Protein AF-A0A2V8GXX7-F1 (afdb_monomer)

Structure (mmCIF, N/CA/C/O backbone):
data_AF-A0A2V8GXX7-F1
#
_entry.id   AF-A0A2V8GXX7-F1
#
loop_
_atom_site.group_PDB
_atom_site.id
_atom_site.type_symbol
_atom_site.label_atom_id
_atom_site.label_alt_id
_atom_site.label_comp_id
_atom_site.label_asym_id
_atom_site.label_entity_id
_atom_site.label_seq_id
_atom_site.pdbx_PDB_ins_code
_atom_site.Cartn_x
_atom_site.Cartn_y
_atom_site.Cartn_z
_atom_site.occupancy
_atom_site.B_iso_or_equiv
_atom_site.auth_seq_id
_atom_site.auth_comp_id
_atom_site.auth_asym_id
_atom_site.auth_atom_id
_atom_site.pdbx_PDB_model_num
ATOM 1 N N . MET A 1 1 ? -13.628 -9.766 79.959 1.00 40.88 1 MET A N 1
ATOM 2 C CA . MET A 1 1 ? -12.706 -10.077 78.843 1.00 40.88 1 MET A CA 1
ATOM 3 C C . MET A 1 1 ? -13.414 -9.780 77.522 1.00 40.88 1 MET A C 1
ATOM 5 O O . MET A 1 1 ? -14.263 -10.558 77.117 1.00 40.88 1 MET A O 1
ATOM 9 N N . ARG A 1 2 ? -13.154 -8.625 76.895 1.00 39.00 2 ARG A N 1
ATOM 10 C CA . ARG A 1 2 ? -13.713 -8.242 75.584 1.00 39.00 2 ARG A CA 1
ATOM 11 C C . ARG A 1 2 ? -12.540 -8.047 74.623 1.00 39.00 2 ARG A C 1
ATOM 13 O O . ARG A 1 2 ? -11.755 -7.126 74.813 1.00 39.00 2 ARG A O 1
ATOM 20 N N . ARG A 1 3 ? -12.382 -8.951 73.653 1.00 52.81 3 ARG A N 1
ATOM 21 C CA . ARG A 1 3 ? -11.394 -8.831 72.573 1.00 52.81 3 ARG A CA 1
ATOM 22 C C . ARG A 1 3 ? -12.031 -8.026 71.443 1.00 52.81 3 ARG A C 1
ATOM 24 O O . ARG A 1 3 ? -12.974 -8.495 70.816 1.00 52.81 3 ARG A O 1
ATOM 31 N N . VAL A 1 4 ? -11.542 -6.809 71.234 1.00 49.62 4 VAL A N 1
ATOM 32 C CA . VAL A 1 4 ? -11.893 -5.961 70.091 1.00 49.62 4 VAL A CA 1
ATOM 33 C C . VAL A 1 4 ? -11.021 -6.410 68.922 1.00 49.62 4 VAL A C 1
ATOM 35 O O . VAL A 1 4 ? -9.812 -6.198 68.923 1.00 49.62 4 VAL A O 1
ATOM 38 N N . LEU A 1 5 ? -11.634 -7.108 67.969 1.00 53.62 5 LEU A N 1
ATOM 39 C CA . LEU A 1 5 ? -11.017 -7.532 66.718 1.00 53.62 5 LEU A CA 1
ATOM 40 C C . LEU A 1 5 ? -11.155 -6.367 65.725 1.00 53.62 5 LEU A C 1
ATOM 42 O O . LEU A 1 5 ? -12.222 -6.155 65.155 1.00 53.62 5 LEU A O 1
ATOM 46 N N . ALA A 1 6 ? -10.104 -5.561 65.580 1.00 53.34 6 ALA A N 1
ATOM 47 C CA . ALA A 1 6 ? -10.045 -4.503 64.578 1.00 53.34 6 ALA A CA 1
ATOM 48 C C . ALA A 1 6 ? -9.797 -5.140 63.201 1.00 53.34 6 ALA A C 1
ATOM 50 O O . ALA A 1 6 ? -8.698 -5.610 62.909 1.00 53.34 6 ALA A O 1
ATOM 51 N N . LEU A 1 7 ? -10.846 -5.202 62.379 1.00 53.72 7 LEU A N 1
ATOM 52 C CA . LEU A 1 7 ? -10.779 -5.666 60.998 1.00 53.72 7 LEU A CA 1
ATOM 53 C C . LEU A 1 7 ? -10.101 -4.577 60.150 1.00 53.72 7 LEU A C 1
ATOM 55 O O . LEU A 1 7 ? -10.685 -3.528 59.878 1.00 53.72 7 LEU A O 1
ATOM 59 N N . LEU A 1 8 ? -8.848 -4.816 59.765 1.00 55.03 8 LEU A N 1
ATOM 60 C CA . LEU A 1 8 ? -8.082 -3.970 58.855 1.00 55.03 8 LEU A CA 1
ATOM 61 C C . LEU A 1 8 ? -8.591 -4.212 57.421 1.00 55.03 8 LEU A C 1
ATOM 63 O O . LEU A 1 8 ? -8.176 -5.156 56.750 1.00 55.03 8 LEU A O 1
ATOM 67 N N . LEU A 1 9 ? -9.545 -3.396 56.974 1.00 53.94 9 LEU A N 1
ATOM 68 C CA . LEU A 1 9 ? -10.095 -3.436 55.619 1.00 53.94 9 LEU A CA 1
ATOM 69 C C . LEU A 1 9 ? -9.085 -2.791 54.651 1.00 53.94 9 LEU A C 1
ATOM 71 O O . LEU A 1 9 ? -9.106 -1.585 54.415 1.00 53.94 9 LEU A O 1
ATOM 75 N N . LEU A 1 10 ? -8.150 -3.595 54.142 1.00 58.25 10 LEU A N 1
ATOM 76 C CA . LEU A 1 10 ? -7.150 -3.185 53.156 1.00 58.25 10 LEU A CA 1
ATOM 77 C C . LEU A 1 10 ? -7.831 -3.016 51.787 1.00 58.25 10 LEU A C 1
ATOM 79 O O . LEU A 1 10 ? -8.015 -3.974 51.037 1.00 58.25 10 LEU A O 1
ATOM 83 N N . THR A 1 11 ? -8.254 -1.794 51.475 1.00 55.28 11 THR A N 1
ATOM 84 C CA . THR A 1 11 ? -8.818 -1.421 50.174 1.00 55.28 11 THR A CA 1
ATOM 85 C C . THR A 1 11 ? -7.736 -1.495 49.092 1.00 55.28 11 THR A C 1
ATOM 87 O O . THR A 1 11 ? -6.913 -0.588 48.972 1.00 55.28 11 THR A O 1
ATOM 90 N N . LEU A 1 12 ? -7.727 -2.574 48.301 1.00 57.28 12 LEU A N 1
ATOM 91 C CA . LEU A 1 12 ? -6.971 -2.663 47.048 1.00 57.28 12 LEU A CA 1
ATOM 92 C C . LEU A 1 12 ? -7.568 -1.669 46.036 1.00 57.28 12 LEU A C 1
ATOM 94 O O . LEU A 1 12 ? -8.594 -1.953 45.420 1.00 57.28 12 LEU A O 1
ATOM 98 N N . LEU A 1 13 ? -6.934 -0.507 45.852 1.00 59.28 13 LEU A N 1
ATOM 99 C CA . LEU A 1 13 ? -7.178 0.321 44.670 1.00 59.28 13 LEU A CA 1
ATOM 100 C C . LEU A 1 13 ? -6.432 -0.308 43.480 1.00 59.28 13 LEU A C 1
ATOM 102 O O . LEU A 1 13 ? -5.202 -0.399 43.534 1.00 59.28 13 LEU A O 1
ATOM 106 N N . PRO A 1 14 ? -7.114 -0.726 42.399 1.00 59.69 14 PRO A N 1
ATOM 107 C CA . PRO A 1 14 ? -6.436 -1.113 41.173 1.00 59.69 14 PRO A CA 1
ATOM 108 C C . PRO A 1 14 ? -5.802 0.140 40.559 1.00 59.69 14 PRO A C 1
ATOM 110 O O . PRO A 1 14 ? -6.484 0.986 39.983 1.00 59.69 14 PRO A O 1
ATOM 113 N N . ALA A 1 15 ? -4.486 0.282 40.709 1.00 64.56 15 ALA A N 1
ATOM 114 C CA . ALA A 1 15 ? -3.721 1.271 39.969 1.00 64.56 15 ALA A CA 1
ATOM 115 C C . ALA A 1 15 ? -3.797 0.903 38.481 1.00 64.56 15 ALA A C 1
ATOM 117 O O . ALA A 1 15 ? -3.210 -0.088 38.045 1.00 64.56 15 ALA A O 1
ATOM 118 N N . ALA A 1 16 ? -4.566 1.672 37.709 1.00 63.34 16 ALA A N 1
ATOM 119 C CA . ALA A 1 16 ? -4.608 1.553 36.261 1.00 63.34 16 ALA A CA 1
ATOM 120 C C . ALA A 1 16 ? -3.210 1.867 35.714 1.00 63.34 16 ALA A C 1
ATOM 122 O O . ALA A 1 16 ? -2.799 3.025 35.659 1.00 63.34 16 ALA A O 1
ATOM 123 N N . VAL A 1 17 ? -2.454 0.828 35.358 1.00 75.12 17 VAL A N 1
ATOM 124 C CA . VAL A 1 17 ? -1.173 0.993 34.674 1.00 75.12 17 VAL A CA 1
ATOM 125 C C . VAL A 1 17 ? -1.499 1.520 33.276 1.00 75.12 17 VAL A C 1
ATOM 127 O O . VAL A 1 17 ? -2.197 0.824 32.531 1.00 75.12 17 VAL A O 1
ATOM 130 N N . PRO A 1 18 ? -1.066 2.736 32.899 1.00 70.56 18 PRO A N 1
ATOM 131 C CA . PRO A 1 18 ? -1.269 3.211 31.542 1.00 70.56 18 PRO A CA 1
ATOM 132 C C . PRO A 1 18 ? -0.549 2.246 30.599 1.00 70.56 18 PRO A C 1
ATOM 134 O O . PRO A 1 18 ? 0.657 2.024 30.712 1.00 70.56 18 PRO A O 1
ATOM 137 N N . ALA A 1 19 ? -1.301 1.621 29.695 1.00 71.19 19 ALA A N 1
ATOM 138 C CA . ALA A 1 19 ? -0.732 0.788 28.652 1.00 71.19 19 ALA A CA 1
ATOM 139 C C . ALA A 1 19 ? 0.012 1.701 27.671 1.00 71.19 19 ALA A C 1
ATOM 141 O O . ALA A 1 19 ? -0.577 2.273 26.756 1.00 71.19 19 ALA A O 1
ATOM 142 N N . SER A 1 20 ? 1.311 1.865 27.888 1.00 73.12 20 SER A N 1
ATOM 143 C CA . SER A 1 20 ? 2.195 2.544 26.952 1.00 73.12 20 SER A CA 1
ATOM 144 C C . SER A 1 20 ? 2.372 1.655 25.724 1.00 73.12 20 SER A C 1
ATOM 146 O O . SER A 1 20 ? 3.168 0.717 25.734 1.00 73.12 20 SER A O 1
ATOM 148 N N . ALA A 1 21 ? 1.623 1.927 24.658 1.00 70.56 21 ALA A N 1
ATOM 149 C CA . ALA A 1 21 ? 1.922 1.370 23.347 1.00 70.56 21 ALA A CA 1
ATOM 150 C C . ALA A 1 21 ? 3.200 2.046 22.828 1.00 70.56 21 ALA A C 1
ATOM 152 O O . ALA A 1 21 ? 3.174 3.176 22.347 1.00 70.56 21 ALA A O 1
ATOM 153 N N . GLN A 1 22 ? 4.345 1.383 22.983 1.00 76.06 22 GLN A N 1
ATOM 154 C CA . GLN A 1 22 ? 5.589 1.835 22.367 1.00 76.06 22 GLN A CA 1
ATOM 155 C C . GLN A 1 22 ? 5.596 1.387 20.903 1.00 76.06 22 GLN A C 1
ATOM 157 O O . GLN A 1 22 ? 5.660 0.194 20.610 1.00 76.06 22 GLN A O 1
ATOM 162 N N . ILE A 1 23 ? 5.520 2.344 19.977 1.00 78.56 23 ILE A N 1
ATOM 163 C CA . ILE A 1 23 ? 5.710 2.087 18.547 1.00 78.56 23 ILE A CA 1
ATOM 164 C C . ILE A 1 23 ? 7.216 1.972 18.313 1.00 78.56 23 ILE A C 1
ATOM 166 O O . ILE A 1 23 ? 7.929 2.975 18.282 1.00 78.56 23 ILE A O 1
ATOM 170 N N . GLN A 1 24 ? 7.720 0.745 18.184 1.00 81.94 24 GLN A N 1
ATOM 171 C CA . GLN A 1 24 ? 9.105 0.531 17.785 1.00 81.94 24 GLN A CA 1
ATOM 172 C C . GLN A 1 24 ? 9.214 0.677 16.267 1.00 81.94 24 GLN A C 1
ATOM 174 O O . GLN A 1 24 ? 8.756 -0.176 15.509 1.00 81.94 24 GLN A O 1
ATOM 179 N N . TYR A 1 25 ? 9.837 1.765 15.828 1.00 82.75 25 TYR A N 1
ATOM 180 C CA . TYR A 1 25 ? 10.144 1.980 14.423 1.00 82.75 25 TYR A CA 1
ATOM 181 C C . TYR A 1 25 ? 11.418 1.215 14.057 1.00 82.75 25 TYR A C 1
ATOM 183 O O . TYR A 1 25 ? 12.504 1.528 14.549 1.00 82.75 25 TYR A O 1
ATOM 191 N N . ARG A 1 26 ? 11.286 0.184 13.220 1.00 93.19 26 ARG A N 1
ATOM 192 C CA . ARG A 1 26 ? 12.421 -0.549 12.654 1.00 93.19 26 ARG A CA 1
ATOM 193 C C . ARG A 1 26 ? 12.469 -0.284 11.147 1.00 93.19 26 ARG A C 1
ATOM 195 O O . ARG A 1 26 ? 11.469 -0.559 10.487 1.00 93.19 26 ARG A O 1
ATOM 202 N N . PRO A 1 27 ? 13.602 0.200 10.604 1.00 95.06 27 PRO A N 1
ATOM 203 C CA . PRO A 1 27 ? 13.768 0.343 9.164 1.00 95.06 27 PRO A CA 1
ATOM 204 C C . PRO A 1 27 ? 13.551 -0.987 8.435 1.00 95.06 27 PRO A C 1
ATOM 206 O O . PRO A 1 27 ? 13.949 -2.047 8.927 1.00 95.06 27 PRO A O 1
ATOM 209 N N . THR A 1 28 ? 12.938 -0.924 7.258 1.00 96.12 28 THR A N 1
A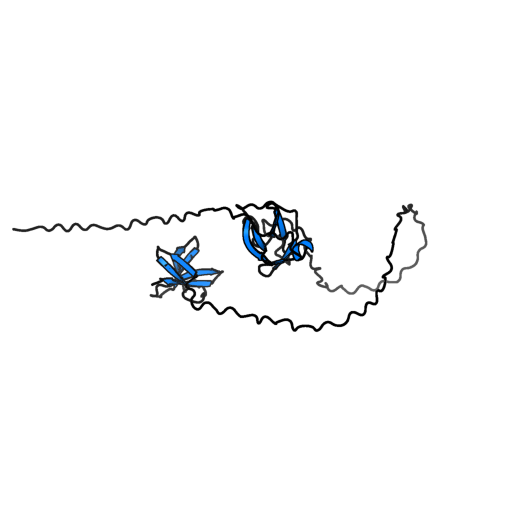TOM 210 C CA . THR A 1 28 ? 12.743 -2.071 6.372 1.00 96.12 28 THR A CA 1
ATOM 211 C C . THR A 1 28 ? 14.090 -2.574 5.855 1.00 96.12 28 THR A C 1
ATOM 213 O O . THR A 1 28 ? 14.922 -1.787 5.398 1.00 96.12 28 THR A O 1
ATOM 216 N N . ASP A 1 29 ? 14.291 -3.892 5.896 1.00 96.00 29 ASP A N 1
ATOM 217 C CA . ASP A 1 29 ? 15.506 -4.527 5.385 1.00 96.00 29 ASP A CA 1
ATOM 218 C C . ASP A 1 29 ? 15.634 -4.332 3.856 1.00 96.00 29 ASP A C 1
ATOM 220 O O . ASP A 1 29 ? 14.639 -4.302 3.120 1.00 96.00 29 ASP A O 1
ATOM 224 N N . VAL A 1 30 ? 16.875 -4.206 3.372 1.00 95.50 30 VAL A N 1
ATOM 225 C CA . VAL A 1 30 ? 17.171 -3.996 1.945 1.00 95.50 30 VAL A CA 1
ATOM 226 C C . VAL A 1 30 ? 16.724 -5.189 1.084 1.00 95.50 30 VAL A C 1
ATOM 228 O O . VAL A 1 30 ? 16.842 -6.340 1.515 1.00 95.50 30 VAL A O 1
ATOM 231 N N . PRO A 1 31 ? 16.223 -4.952 -0.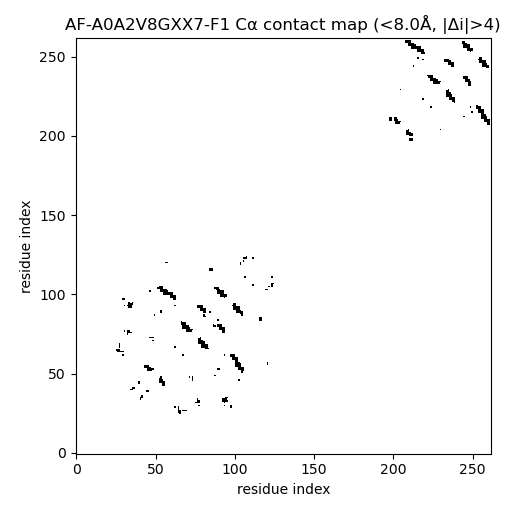144 1.00 96.12 31 PRO A N 1
ATOM 232 C CA . PRO A 1 31 ? 15.820 -6.030 -1.041 1.00 96.12 31 PRO A CA 1
ATOM 233 C C . PRO A 1 31 ? 17.022 -6.881 -1.469 1.00 96.12 31 PRO A C 1
ATOM 235 O O . PRO A 1 31 ? 18.027 -6.360 -1.945 1.00 96.12 31 PRO A O 1
ATOM 238 N N . ILE A 1 32 ? 16.894 -8.205 -1.332 1.00 96.81 32 ILE A N 1
ATOM 239 C CA . ILE A 1 32 ? 17.903 -9.184 -1.782 1.00 96.81 32 ILE A CA 1
ATOM 240 C C . ILE A 1 32 ? 17.604 -9.664 -3.214 1.00 96.81 32 ILE A C 1
ATOM 242 O O . ILE A 1 32 ? 18.510 -10.001 -3.969 1.00 96.81 32 ILE A O 1
ATOM 246 N N . VAL A 1 33 ? 16.324 -9.682 -3.598 1.00 97.50 33 VAL A N 1
ATOM 247 C CA . VAL A 1 33 ? 15.850 -10.095 -4.927 1.00 97.50 33 VAL A CA 1
ATOM 248 C C . VAL A 1 33 ? 15.576 -8.849 -5.763 1.00 97.50 33 VAL A C 1
ATOM 250 O O . VAL A 1 33 ? 14.933 -7.918 -5.276 1.00 97.50 33 VAL A O 1
ATOM 253 N N . THR A 1 34 ? 16.051 -8.836 -7.008 1.00 98.19 34 THR A N 1
ATOM 254 C CA . THR A 1 34 ? 15.981 -7.680 -7.916 1.00 98.19 34 THR A CA 1
ATOM 255 C C . THR A 1 34 ? 15.370 -8.068 -9.262 1.00 98.19 34 THR A C 1
ATOM 257 O O . THR A 1 34 ? 15.380 -9.241 -9.623 1.00 98.19 34 THR A O 1
ATOM 260 N N . ALA A 1 35 ? 14.831 -7.089 -9.992 1.00 98.06 35 ALA A N 1
ATOM 261 C CA . ALA A 1 35 ? 14.161 -7.297 -11.277 1.00 98.06 35 ALA A CA 1
ATOM 262 C C . ALA A 1 35 ? 15.064 -7.143 -12.508 1.00 98.06 35 ALA A C 1
ATOM 264 O O . ALA A 1 35 ? 14.597 -7.329 -13.621 1.00 98.06 35 ALA A O 1
ATOM 265 N N . GLU A 1 36 ? 16.336 -6.774 -12.355 1.00 97.00 36 GLU A N 1
ATOM 266 C CA . GLU A 1 36 ? 17.176 -6.345 -13.488 1.00 97.00 36 GLU A CA 1
ATOM 267 C C . GLU A 1 36 ? 17.306 -7.386 -14.621 1.00 97.00 36 GLU A C 1
ATOM 269 O O . GLU A 1 36 ? 17.489 -7.013 -15.775 1.00 97.00 36 GLU A O 1
ATOM 274 N N . ASN A 1 37 ? 17.214 -8.679 -14.281 1.00 97.12 37 ASN A N 1
ATOM 275 C CA . ASN A 1 37 ? 17.354 -9.806 -15.206 1.00 97.12 37 ASN A CA 1
ATOM 276 C C . ASN A 1 37 ? 15.996 -10.425 -15.558 1.00 97.12 37 ASN A C 1
ATOM 278 O O . ASN A 1 37 ? 15.930 -11.428 -16.268 1.00 97.12 37 ASN A O 1
ATOM 282 N N . GLU A 1 38 ? 14.909 -9.854 -15.046 1.00 98.19 38 GLU A N 1
ATOM 283 C CA . GLU A 1 38 ? 13.569 -10.337 -15.317 1.00 98.19 38 GLU A CA 1
ATOM 284 C C . GLU A 1 38 ? 13.098 -9.854 -16.687 1.00 98.19 38 GLU A C 1
ATOM 286 O O . GLU A 1 38 ? 13.177 -8.670 -17.014 1.00 98.19 38 GLU A O 1
ATOM 291 N N . SER A 1 39 ? 12.558 -10.776 -17.485 1.00 97.81 39 SER A N 1
ATOM 292 C CA . SER A 1 39 ? 12.111 -10.485 -18.856 1.00 97.81 39 SER A CA 1
ATOM 293 C C . SER A 1 39 ? 11.108 -9.330 -18.927 1.00 97.81 39 SER A C 1
ATOM 295 O O . SER A 1 39 ? 11.272 -8.430 -19.746 1.00 97.81 39 SER A O 1
ATOM 297 N N . TRP A 1 40 ? 10.124 -9.304 -18.025 1.00 97.56 40 TRP A N 1
ATOM 298 C CA . TRP A 1 40 ? 9.121 -8.241 -17.962 1.00 97.56 40 TRP A CA 1
ATOM 299 C C . TRP A 1 40 ? 9.747 -6.869 -17.680 1.00 97.56 40 TRP A C 1
ATOM 301 O O . TRP A 1 40 ? 9.329 -5.872 -18.259 1.00 97.56 40 TRP A O 1
ATOM 311 N N . TYR A 1 41 ? 10.788 -6.803 -16.847 1.00 97.81 41 TYR A N 1
ATOM 312 C CA . TYR A 1 41 ? 11.477 -5.549 -16.551 1.00 97.81 41 TYR A CA 1
ATOM 313 C C . TYR A 1 41 ? 12.305 -5.080 -17.751 1.00 97.81 41 TYR A C 1
ATOM 315 O O . TYR A 1 41 ? 12.206 -3.922 -18.153 1.00 97.81 41 TYR A O 1
ATOM 323 N N . VAL A 1 42 ? 13.075 -5.990 -18.360 1.00 97.06 42 VAL A N 1
ATOM 324 C CA . VAL A 1 42 ? 13.907 -5.703 -19.543 1.00 97.06 42 VAL A CA 1
ATOM 325 C C . VAL A 1 42 ? 13.055 -5.230 -20.726 1.00 97.06 42 VAL A C 1
ATOM 327 O O . VAL A 1 42 ? 13.459 -4.326 -21.455 1.00 97.06 42 VAL A O 1
ATOM 330 N N . ASN A 1 43 ? 11.857 -5.794 -20.885 1.00 97.00 43 ASN A N 1
ATOM 331 C CA . ASN A 1 43 ? 10.907 -5.416 -21.931 1.00 97.00 43 ASN A CA 1
ATOM 332 C C . ASN A 1 43 ? 10.075 -4.163 -21.590 1.00 97.00 43 ASN A C 1
ATOM 334 O O . ASN A 1 43 ? 9.296 -3.713 -22.429 1.00 97.00 43 ASN A O 1
ATOM 338 N N . GLY A 1 44 ? 10.203 -3.607 -20.378 1.00 95.81 44 GLY A N 1
ATOM 339 C CA . GLY A 1 44 ? 9.384 -2.480 -19.916 1.00 95.81 44 GLY A CA 1
ATOM 340 C C . GLY A 1 44 ? 7.894 -2.817 -19.796 1.00 95.81 44 GLY A C 1
ATOM 341 O O . GLY A 1 44 ? 7.041 -1.946 -19.983 1.00 95.81 44 GLY A O 1
ATOM 342 N N . GLU A 1 45 ? 7.571 -4.081 -19.531 1.00 97.75 45 GLU A N 1
ATOM 343 C CA . GLU A 1 45 ? 6.200 -4.552 -19.385 1.00 97.75 45 GLU A CA 1
ATOM 344 C C . GLU A 1 45 ? 5.560 -3.989 -18.108 1.00 97.75 45 GLU A C 1
ATOM 346 O O . GLU A 1 45 ? 6.226 -3.827 -17.079 1.00 97.75 45 GLU A O 1
ATOM 351 N N . PRO A 1 46 ? 4.252 -3.691 -18.143 1.00 97.56 46 PRO A N 1
ATOM 352 C CA . PRO A 1 46 ? 3.550 -3.266 -16.951 1.00 97.56 46 PRO A CA 1
ATOM 353 C C . PRO A 1 46 ? 3.384 -4.418 -15.957 1.00 97.56 46 PRO A C 1
ATOM 355 O O . PRO A 1 46 ? 3.230 -5.580 -16.336 1.00 97.56 46 PRO A O 1
ATOM 358 N N . ILE A 1 47 ? 3.326 -4.077 -14.672 1.00 97.94 47 ILE A N 1
ATOM 359 C CA . ILE A 1 47 ? 3.090 -5.040 -13.593 1.00 97.94 47 ILE A CA 1
ATOM 360 C C . ILE A 1 47 ? 1.663 -4.921 -13.066 1.00 97.94 47 ILE A C 1
ATOM 362 O O . ILE A 1 47 ? 1.132 -3.819 -12.913 1.00 97.94 47 ILE A O 1
ATOM 366 N N . GLN A 1 48 ? 1.040 -6.060 -12.759 1.00 97.81 48 GLN A N 1
ATOM 367 C CA . GLN A 1 48 ? -0.266 -6.095 -12.106 1.00 97.81 48 GLN A CA 1
ATOM 368 C C . GLN A 1 48 ? -0.084 -6.227 -10.593 1.00 97.81 48 GLN A C 1
ATOM 370 O O . GLN A 1 48 ? 0.499 -7.201 -10.113 1.00 97.81 48 GLN A O 1
ATOM 375 N N . PHE A 1 49 ? -0.599 -5.265 -9.831 1.00 97.25 49 PHE A N 1
ATOM 376 C CA . PHE A 1 49 ? -0.492 -5.249 -8.376 1.00 97.25 49 PHE A CA 1
ATOM 377 C C . PHE A 1 49 ? -1.747 -4.640 -7.749 1.00 97.25 49 PHE A C 1
ATOM 379 O O . PHE A 1 49 ? -2.274 -3.653 -8.242 1.00 97.25 49 PHE A O 1
ATOM 386 N N . ALA A 1 50 ? -2.255 -5.251 -6.675 1.00 95.00 50 ALA A N 1
ATOM 387 C CA . ALA A 1 50 ? -3.462 -4.801 -5.970 1.00 95.00 50 ALA A CA 1
ATOM 388 C C . ALA A 1 50 ? -4.710 -4.587 -6.866 1.00 95.00 50 ALA A C 1
ATOM 390 O O . ALA A 1 50 ? -5.598 -3.816 -6.523 1.00 95.00 50 ALA A O 1
ATOM 391 N N . GLY A 1 51 ? -4.799 -5.299 -7.998 1.00 94.00 51 GLY A N 1
ATOM 392 C CA . GLY A 1 51 ? -5.898 -5.173 -8.965 1.00 94.00 51 GLY A CA 1
ATOM 393 C C . GLY A 1 51 ? -5.684 -4.106 -10.043 1.00 94.00 51 GLY A C 1
ATOM 394 O O . GLY A 1 51 ? -6.440 -4.081 -11.010 1.00 94.00 51 GLY A O 1
ATOM 395 N N . ASP A 1 52 ? -4.630 -3.302 -9.929 1.00 95.25 52 ASP A N 1
ATOM 396 C CA . ASP A 1 52 ? -4.280 -2.244 -10.871 1.00 95.25 52 ASP A CA 1
ATOM 397 C C . ASP A 1 52 ? -3.061 -2.602 -11.727 1.00 95.25 52 ASP A C 1
ATOM 399 O O . ASP A 1 52 ? -2.292 -3.515 -11.412 1.00 95.25 52 ASP A O 1
ATOM 403 N N . LEU A 1 53 ? -2.884 -1.858 -12.821 1.00 95.75 53 LEU A N 1
ATOM 404 C CA . LEU A 1 53 ? -1.769 -2.000 -13.750 1.00 95.75 53 LEU A CA 1
ATOM 405 C C . LEU A 1 53 ? -0.816 -0.802 -13.621 1.00 95.75 53 LEU A C 1
ATOM 407 O O . LEU A 1 53 ? -1.239 0.353 -13.738 1.00 95.75 53 LEU A O 1
ATOM 411 N N . TYR A 1 54 ? 0.463 -1.084 -13.388 1.00 97.19 54 TYR A N 1
ATOM 412 C CA . TYR A 1 54 ? 1.505 -0.082 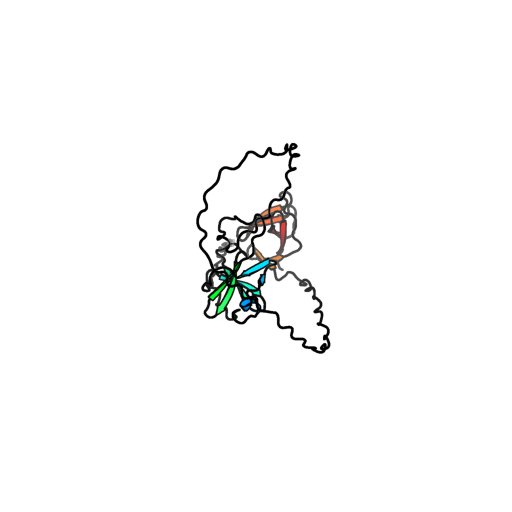-13.186 1.00 97.19 54 TYR A CA 1
ATOM 413 C C . TYR A 1 54 ? 2.542 -0.140 -14.298 1.00 97.19 54 TYR A C 1
ATOM 415 O O . TYR A 1 54 ? 2.973 -1.221 -14.691 1.00 97.19 54 TYR A O 1
ATOM 423 N N . TYR A 1 55 ? 2.984 1.025 -14.756 1.00 97.06 55 TYR A N 1
ATOM 424 C CA . TYR A 1 55 ? 3.923 1.179 -15.862 1.00 97.06 55 TYR A CA 1
ATOM 425 C C . TYR A 1 55 ? 5.239 1.777 -15.367 1.00 97.06 55 TYR A C 1
ATOM 427 O O . TYR A 1 55 ? 5.205 2.617 -14.463 1.00 97.06 55 TYR A O 1
ATOM 435 N N . PRO A 1 56 ? 6.389 1.395 -15.949 1.00 97.12 56 PRO A N 1
ATOM 436 C CA . PRO A 1 56 ? 7.676 1.963 -15.566 1.00 97.12 56 PRO A CA 1
ATOM 437 C C . PRO A 1 56 ? 7.663 3.481 -15.774 1.00 97.12 56 PRO A C 1
ATOM 439 O O . PRO A 1 56 ? 7.304 3.971 -16.845 1.00 97.12 56 PRO A O 1
ATOM 442 N N . ALA A 1 57 ? 8.038 4.229 -14.740 1.00 95.62 57 ALA A N 1
ATOM 443 C CA . ALA A 1 57 ? 7.937 5.682 -14.718 1.00 95.62 57 ALA A CA 1
ATOM 444 C C . ALA A 1 57 ? 9.109 6.326 -13.971 1.00 95.62 57 ALA A C 1
ATOM 446 O O . ALA A 1 57 ? 9.703 5.726 -13.077 1.00 95.62 57 ALA A O 1
ATOM 447 N N . GLY A 1 58 ? 9.399 7.585 -14.303 1.00 94.56 58 GLY A N 1
ATOM 448 C CA . GLY A 1 58 ? 10.387 8.402 -13.599 1.00 94.56 58 GLY A CA 1
ATOM 449 C C . GLY A 1 58 ? 11.826 7.869 -13.642 1.00 94.56 58 GLY A C 1
ATOM 450 O O . GLY A 1 58 ? 12.162 6.928 -14.358 1.00 94.56 58 GLY A O 1
ATOM 451 N N . ALA A 1 59 ? 12.695 8.520 -12.868 1.00 96.38 59 ALA A N 1
ATOM 452 C CA . ALA A 1 59 ? 14.079 8.098 -12.677 1.00 96.38 59 ALA A CA 1
ATOM 453 C C . ALA A 1 59 ? 14.187 7.067 -11.546 1.00 96.38 59 ALA A C 1
ATOM 455 O O . ALA A 1 59 ? 13.413 7.105 -10.587 1.00 96.38 59 ALA A O 1
ATOM 456 N N . THR A 1 60 ? 15.191 6.192 -11.624 1.00 97.69 60 THR A N 1
ATOM 457 C CA . THR A 1 60 ? 15.536 5.278 -10.530 1.00 97.69 60 THR A CA 1
ATOM 458 C C . THR A 1 60 ? 15.894 6.052 -9.264 1.00 97.69 60 THR A C 1
ATOM 460 O O . THR A 1 60 ? 16.593 7.066 -9.331 1.00 97.69 60 THR A O 1
ATOM 463 N N . VAL A 1 61 ? 15.475 5.548 -8.107 1.00 97.81 61 VAL A N 1
ATOM 464 C CA . VAL A 1 61 ? 15.753 6.143 -6.789 1.00 97.81 61 VAL A CA 1
ATOM 465 C C . VAL A 1 61 ? 16.500 5.158 -5.898 1.00 97.81 61 VAL A C 1
ATOM 467 O O . VAL A 1 61 ? 16.472 3.961 -6.152 1.00 97.81 61 VAL A O 1
ATOM 470 N N . PHE A 1 62 ? 17.159 5.626 -4.841 1.00 98.38 62 PHE A N 1
ATOM 471 C CA . PHE A 1 62 ? 17.740 4.723 -3.845 1.00 98.38 62 PHE A CA 1
ATOM 472 C C . PHE A 1 62 ? 16.668 4.193 -2.891 1.00 98.38 62 PHE A C 1
ATOM 474 O O . PHE A 1 62 ? 15.744 4.915 -2.510 1.00 98.38 62 PHE A O 1
ATOM 481 N N . PHE A 1 63 ? 16.815 2.937 -2.480 1.00 98.31 63 PHE A N 1
ATOM 482 C CA . PHE A 1 63 ? 15.995 2.333 -1.443 1.00 98.31 63 PHE A CA 1
ATOM 483 C C . PHE A 1 63 ? 16.178 3.077 -0.116 1.00 98.31 63 PHE A C 1
ATOM 485 O O . PHE A 1 63 ? 17.298 3.252 0.366 1.00 98.31 63 PHE A O 1
ATOM 492 N N . ASN A 1 64 ? 15.064 3.474 0.497 1.00 97.94 64 ASN A N 1
ATOM 493 C CA . ASN A 1 64 ? 15.047 4.095 1.812 1.00 97.94 64 ASN A CA 1
ATOM 494 C C . ASN A 1 64 ? 14.231 3.231 2.774 1.00 97.94 64 ASN A C 1
ATOM 496 O O . ASN A 1 64 ? 13.006 3.297 2.774 1.00 97.94 64 ASN A O 1
ATOM 500 N N . GLY A 1 65 ? 14.907 2.460 3.629 1.00 97.06 65 GLY A N 1
ATOM 501 C CA . GLY A 1 65 ? 14.248 1.582 4.602 1.00 97.06 65 GLY A CA 1
ATOM 502 C C . GLY A 1 65 ? 13.390 2.315 5.639 1.00 97.06 65 GLY A C 1
ATOM 503 O O . GLY A 1 65 ? 12.583 1.678 6.307 1.00 97.06 65 GLY A O 1
ATOM 504 N N . ASN A 1 66 ? 13.521 3.639 5.772 1.00 96.88 66 ASN A N 1
ATOM 505 C CA . ASN A 1 66 ? 12.650 4.427 6.640 1.00 96.88 66 ASN A CA 1
ATOM 506 C C . ASN A 1 66 ? 11.297 4.718 5.956 1.00 96.88 66 ASN A C 1
ATOM 508 O O . ASN A 1 66 ? 10.236 4.521 6.542 1.00 96.88 66 ASN A O 1
ATOM 512 N N . SER A 1 67 ? 11.286 5.157 4.697 1.00 96.62 67 SER A N 1
ATOM 513 C CA . SER A 1 67 ? 10.020 5.514 4.036 1.00 96.62 67 SER A CA 1
ATOM 514 C C . SER A 1 67 ? 9.375 4.353 3.280 1.00 96.62 67 SER A C 1
ATOM 516 O O . SER A 1 67 ? 8.147 4.293 3.180 1.00 96.62 67 SER A O 1
ATOM 518 N N . MET A 1 68 ? 10.179 3.421 2.766 1.00 97.94 68 MET A N 1
ATOM 519 C CA . MET A 1 68 ? 9.724 2.323 1.923 1.00 97.94 68 MET A CA 1
ATOM 520 C C . MET A 1 68 ? 9.432 1.067 2.737 1.00 97.94 68 MET A C 1
ATOM 522 O O . MET A 1 68 ? 10.282 0.554 3.466 1.00 97.94 68 MET A O 1
ATOM 526 N N . VAL A 1 69 ? 8.233 0.525 2.544 1.00 96.88 69 VAL A N 1
ATOM 527 C CA . VAL A 1 69 ? 7.781 -0.728 3.157 1.00 96.88 69 VAL A CA 1
ATOM 528 C C . VAL A 1 69 ? 7.469 -1.751 2.079 1.00 96.88 69 VAL A C 1
ATOM 530 O O . VAL A 1 69 ? 6.974 -1.404 1.005 1.00 96.88 69 VAL A O 1
ATOM 533 N N . ARG A 1 70 ? 7.762 -3.024 2.352 1.00 97.31 70 ARG A N 1
ATOM 534 C CA . ARG A 1 70 ? 7.410 -4.119 1.446 1.00 97.31 70 ARG A CA 1
ATOM 535 C C . ARG A 1 70 ? 5.897 -4.315 1.462 1.00 97.31 70 ARG A C 1
ATOM 537 O O . ARG A 1 70 ? 5.330 -4.638 2.502 1.00 97.31 70 ARG A O 1
ATOM 544 N N . SER A 1 71 ? 5.263 -4.163 0.309 1.00 97.06 71 SER A N 1
ATOM 545 C CA . SER A 1 71 ? 3.806 -4.223 0.153 1.00 97.06 71 SER A CA 1
ATOM 546 C C . SER A 1 71 ? 3.334 -5.431 -0.654 1.00 97.06 71 SER A C 1
ATOM 548 O O . SER A 1 71 ? 2.173 -5.820 -0.544 1.00 97.06 71 SER A O 1
ATOM 550 N N . GLY A 1 72 ? 4.217 -6.081 -1.419 1.00 97.50 72 GLY A N 1
ATOM 551 C CA . GLY A 1 72 ? 3.845 -7.266 -2.189 1.00 97.50 72 GLY A CA 1
ATOM 552 C C . GLY A 1 72 ? 4.993 -7.941 -2.923 1.00 97.50 72 GLY A C 1
ATOM 553 O O . GLY A 1 72 ? 6.153 -7.869 -2.507 1.00 97.50 72 GLY A O 1
ATOM 554 N N . HIS A 1 73 ? 4.650 -8.640 -4.004 1.00 98.31 73 HIS A N 1
ATOM 555 C CA . HIS A 1 73 ? 5.597 -9.227 -4.947 1.00 98.31 73 HIS A CA 1
ATOM 556 C C . HIS A 1 73 ? 4.967 -9.378 -6.339 1.00 98.31 73 HIS A C 1
ATOM 558 O O . HIS A 1 73 ? 3.748 -9.504 -6.450 1.00 98.31 73 HIS A O 1
ATOM 564 N N . PHE A 1 74 ? 5.799 -9.400 -7.378 1.00 98.19 74 PHE A N 1
ATOM 565 C CA . PHE A 1 74 ? 5.419 -9.704 -8.758 1.00 98.19 74 PHE A CA 1
ATOM 566 C C . PHE A 1 74 ? 6.481 -10.620 -9.367 1.00 98.19 74 PHE A C 1
ATOM 568 O O . PHE A 1 74 ? 7.665 -10.296 -9.325 1.00 98.19 74 PHE A O 1
ATOM 575 N N . ASN A 1 75 ? 6.075 -11.797 -9.854 1.00 97.25 75 ASN A N 1
ATOM 576 C CA . ASN A 1 75 ? 6.989 -12.835 -10.358 1.00 97.25 75 ASN A CA 1
ATOM 577 C C . ASN A 1 75 ? 8.166 -13.144 -9.407 1.00 97.25 75 ASN A C 1
ATOM 579 O O . ASN A 1 75 ? 9.297 -13.334 -9.829 1.00 97.25 75 ASN A O 1
ATOM 583 N N . GLY A 1 76 ? 7.906 -13.163 -8.094 1.00 96.75 76 GLY A N 1
ATOM 584 C CA . GLY A 1 76 ? 8.923 -13.427 -7.067 1.00 96.75 76 GLY A CA 1
ATOM 585 C C . GLY A 1 76 ? 9.767 -12.215 -6.652 1.00 96.75 76 GLY A C 1
ATOM 586 O O . GLY A 1 76 ? 10.375 -12.250 -5.581 1.00 96.75 76 GLY A O 1
ATOM 587 N N . VAL A 1 77 ? 9.739 -11.113 -7.406 1.00 98.31 77 VAL A N 1
ATOM 588 C CA . VAL A 1 77 ? 10.414 -9.865 -7.029 1.00 98.31 77 VAL A CA 1
ATOM 589 C C . VAL A 1 77 ? 9.569 -9.107 -5.999 1.00 98.31 77 VAL A C 1
ATOM 591 O O . VAL A 1 77 ? 8.386 -8.869 -6.252 1.00 98.31 77 VAL A O 1
ATOM 594 N N . PRO A 1 78 ? 10.116 -8.716 -4.831 1.00 98.38 78 PRO A N 1
ATOM 595 C CA . PRO A 1 78 ? 9.369 -7.962 -3.832 1.00 98.38 78 PRO A CA 1
ATOM 596 C C . PRO A 1 78 ? 9.051 -6.548 -4.323 1.00 98.38 78 PRO A C 1
ATOM 598 O O . PRO A 1 78 ? 9.894 -5.875 -4.905 1.00 98.38 78 PRO A O 1
ATOM 601 N N . LEU A 1 79 ? 7.835 -6.092 -4.042 1.00 98.31 79 LEU A N 1
ATOM 602 C CA . LEU A 1 79 ? 7.363 -4.749 -4.360 1.00 98.31 79 LEU A CA 1
ATOM 603 C C . LEU A 1 79 ? 7.331 -3.900 -3.094 1.00 98.31 79 LEU A C 1
ATOM 605 O O . LEU A 1 79 ? 6.951 -4.387 -2.022 1.00 98.31 79 LEU A O 1
ATOM 609 N N . TYR A 1 80 ? 7.715 -2.635 -3.234 1.00 98.25 80 TYR A N 1
ATOM 610 C CA . TYR A 1 80 ? 7.768 -1.678 -2.137 1.00 98.25 80 TYR A CA 1
ATOM 611 C C . TYR A 1 80 ? 6.890 -0.467 -2.427 1.00 98.25 80 TYR A C 1
ATOM 613 O O . TYR A 1 80 ? 6.668 -0.098 -3.575 1.00 98.25 80 TYR A O 1
ATOM 621 N N . THR A 1 81 ? 6.404 0.178 -1.379 1.00 97.19 81 THR A N 1
ATOM 622 C CA . THR A 1 81 ? 5.640 1.429 -1.460 1.00 97.19 81 THR A CA 1
ATOM 623 C C . THR A 1 81 ? 6.222 2.433 -0.484 1.00 97.19 81 THR A C 1
ATOM 625 O O . THR A 1 81 ? 6.605 2.057 0.624 1.00 97.19 81 THR A O 1
ATOM 628 N N . ASP A 1 82 ? 6.274 3.700 -0.883 1.00 96.81 82 ASP A N 1
ATOM 629 C CA . ASP A 1 82 ? 6.662 4.787 0.014 1.00 96.81 82 ASP A CA 1
ATOM 630 C C . ASP A 1 82 ? 5.449 5.221 0.845 1.00 96.81 82 ASP A C 1
ATOM 632 O O . ASP A 1 82 ? 4.406 5.581 0.302 1.00 96.81 82 ASP A O 1
ATOM 636 N N . THR A 1 83 ? 5.591 5.163 2.165 1.00 94.50 83 THR A N 1
ATOM 637 C CA . THR A 1 83 ? 4.542 5.496 3.143 1.00 94.50 83 THR A CA 1
ATOM 638 C C . THR A 1 83 ? 4.267 6.994 3.271 1.00 94.50 83 THR A C 1
ATOM 640 O O . THR A 1 83 ? 3.273 7.379 3.883 1.00 94.50 83 THR A O 1
ATOM 643 N N . THR A 1 84 ? 5.122 7.841 2.695 1.00 94.44 84 THR A N 1
ATOM 644 C CA . THR A 1 84 ? 4.936 9.300 2.652 1.00 94.44 84 THR A CA 1
ATOM 645 C C . THR A 1 84 ? 4.116 9.762 1.446 1.00 94.44 84 THR A C 1
ATOM 647 O O . THR A 1 84 ? 3.719 10.925 1.383 1.00 94.44 84 THR A O 1
ATOM 650 N N . LEU A 1 85 ? 3.857 8.863 0.490 1.00 92.50 85 LEU A N 1
ATOM 651 C CA . LEU A 1 85 ? 3.077 9.131 -0.715 1.00 92.50 85 LEU A CA 1
ATOM 652 C C . LEU A 1 85 ? 1.662 8.555 -0.603 1.00 92.50 85 LEU A C 1
ATOM 654 O O . LEU A 1 85 ? 1.356 7.746 0.272 1.00 92.50 85 LEU A O 1
ATOM 658 N N . GLU A 1 86 ? 0.791 8.959 -1.531 1.00 88.94 86 GLU A N 1
ATOM 659 C CA . GLU A 1 86 ? -0.548 8.385 -1.652 1.00 88.94 86 GLU A CA 1
ATOM 660 C C . GLU A 1 86 ? -0.452 6.856 -1.834 1.00 88.94 86 GLU A C 1
ATOM 662 O O . GLU A 1 86 ? 0.265 6.393 -2.735 1.00 88.94 86 GLU A O 1
ATOM 667 N N . PRO A 1 87 ? -1.159 6.054 -1.015 1.00 89.06 87 PRO A N 1
ATOM 668 C CA . PRO A 1 87 ? -1.115 4.602 -1.112 1.00 89.06 87 PRO A CA 1
ATOM 669 C C . PRO A 1 87 ? -1.435 4.116 -2.524 1.00 89.06 87 PRO A C 1
ATOM 671 O O . PRO A 1 87 ? -2.376 4.592 -3.157 1.00 89.06 87 PRO A O 1
ATOM 674 N N . PHE A 1 88 ? -0.661 3.145 -3.012 1.00 89.81 88 PHE A N 1
ATOM 675 C CA . PHE A 1 88 ? -0.856 2.531 -4.332 1.00 89.81 88 PHE A CA 1
ATOM 676 C C . PHE A 1 88 ? -0.711 3.495 -5.526 1.00 89.81 88 PHE A C 1
ATOM 678 O O . PHE A 1 88 ? -1.043 3.117 -6.647 1.00 89.81 88 PHE A O 1
ATOM 685 N N . SER A 1 89 ? -0.189 4.712 -5.332 1.00 92.56 89 SER A N 1
ATOM 686 C CA . SER A 1 89 ? 0.118 5.625 -6.445 1.00 92.56 89 SER A CA 1
ATOM 687 C C . SER A 1 89 ? 1.365 5.184 -7.220 1.00 92.56 89 SER A C 1
ATOM 689 O O . SER A 1 89 ? 1.339 5.094 -8.448 1.00 92.56 89 SER A O 1
ATOM 691 N N . ILE A 1 90 ? 2.434 4.855 -6.492 1.00 95.81 90 ILE A N 1
ATOM 692 C CA . ILE A 1 90 ? 3.717 4.400 -7.024 1.00 95.81 90 ILE A CA 1
ATOM 693 C C . ILE A 1 90 ? 4.126 3.124 -6.295 1.00 95.81 90 ILE A C 1
ATOM 695 O O . ILE A 1 90 ? 4.095 3.050 -5.064 1.00 95.81 90 ILE A O 1
ATOM 699 N N . VAL A 1 91 ? 4.551 2.136 -7.071 1.00 97.62 91 VAL A N 1
ATOM 700 C CA . VAL A 1 91 ? 5.194 0.918 -6.590 1.00 97.62 91 VAL A CA 1
ATOM 701 C C . VAL A 1 91 ? 6.657 0.958 -7.005 1.00 97.62 91 VAL A C 1
ATOM 703 O O . VAL A 1 91 ? 6.990 1.339 -8.120 1.00 97.62 91 VAL A O 1
ATOM 706 N N . TYR A 1 92 ? 7.545 0.572 -6.106 1.00 98.44 92 TYR A N 1
ATOM 707 C CA . TYR A 1 92 ? 8.978 0.548 -6.334 1.00 98.44 92 TYR A CA 1
ATOM 708 C C . TYR A 1 92 ? 9.445 -0.889 -6.537 1.00 98.44 92 TYR A C 1
ATOM 710 O O . TYR A 1 92 ? 9.249 -1.753 -5.675 1.00 98.44 92 TYR A O 1
ATOM 718 N N . VAL A 1 93 ? 10.083 -1.121 -7.681 1.00 98.50 93 VAL A N 1
ATOM 719 C CA . VAL A 1 93 ? 10.673 -2.401 -8.069 1.00 98.50 93 VAL A CA 1
ATOM 720 C C . VAL A 1 93 ? 12.177 -2.361 -7.788 1.00 98.50 93 VAL A C 1
ATOM 722 O O . VAL A 1 93 ? 12.853 -1.473 -8.305 1.00 98.50 93 VAL A O 1
ATOM 725 N N . PRO A 1 94 ? 12.730 -3.290 -6.997 1.00 98.50 94 PRO A N 1
ATOM 726 C CA . PRO A 1 94 ? 14.145 -3.297 -6.659 1.00 98.50 94 PRO A CA 1
ATOM 727 C C . PRO A 1 94 ? 15.030 -3.683 -7.841 1.00 98.50 94 PRO A C 1
ATOM 729 O O . PRO A 1 94 ? 14.755 -4.630 -8.578 1.00 98.50 94 PRO A O 1
ATOM 732 N N . LEU A 1 95 ? 16.144 -2.974 -7.959 1.00 98.25 95 LEU A N 1
ATOM 733 C CA . LEU A 1 95 ? 17.238 -3.199 -8.894 1.00 98.25 95 LEU A CA 1
ATOM 734 C C . LEU A 1 95 ? 18.531 -3.461 -8.113 1.00 98.25 95 LEU A C 1
ATOM 736 O O . LEU A 1 95 ? 18.583 -3.338 -6.885 1.00 98.25 95 LEU A O 1
ATOM 740 N N . GLN A 1 96 ? 19.606 -3.806 -8.819 1.00 96.38 96 GLN A N 1
ATOM 741 C CA . GLN A 1 96 ? 20.923 -3.910 -8.202 1.00 96.38 96 GLN A CA 1
ATOM 742 C C . GLN A 1 96 ? 21.370 -2.603 -7.527 1.00 96.38 96 GLN A C 1
ATOM 744 O O . GLN A 1 96 ? 20.916 -1.503 -7.845 1.00 96.38 96 GLN A O 1
ATOM 749 N N . ARG A 1 97 ? 22.323 -2.739 -6.594 1.00 96.06 97 ARG A N 1
ATOM 750 C CA . ARG A 1 97 ? 22.971 -1.626 -5.869 1.00 96.06 97 ARG A CA 1
ATOM 751 C C . ARG A 1 97 ? 22.012 -0.784 -5.018 1.00 96.06 97 ARG A C 1
ATOM 753 O O . ARG A 1 97 ? 22.305 0.372 -4.726 1.00 96.06 97 ARG A O 1
ATOM 760 N N . GLY A 1 98 ? 20.884 -1.366 -4.610 1.00 96.19 98 GLY A N 1
ATOM 761 C CA . GLY A 1 98 ? 19.884 -0.682 -3.790 1.00 96.19 98 GLY A CA 1
ATOM 762 C C . GLY A 1 98 ? 19.123 0.405 -4.547 1.00 96.19 98 GLY A C 1
ATOM 763 O O . GLY A 1 98 ? 18.581 1.309 -3.917 1.00 96.19 98 GLY A O 1
ATOM 764 N N . LEU A 1 99 ? 19.107 0.348 -5.881 1.00 98.19 99 LEU A N 1
ATOM 765 C CA . LEU A 1 99 ? 18.258 1.202 -6.700 1.00 98.19 99 LEU A CA 1
ATOM 766 C C . LEU A 1 99 ? 16.846 0.618 -6.790 1.00 98.19 99 LEU A C 1
ATOM 768 O O . LEU A 1 99 ? 16.640 -0.583 -6.650 1.00 98.19 99 LEU A O 1
ATOM 772 N N . MET A 1 100 ? 15.874 1.479 -7.048 1.00 98.50 100 MET A N 1
ATOM 773 C CA . MET A 1 100 ? 14.468 1.147 -7.193 1.00 98.50 100 MET A CA 1
ATOM 774 C C . MET A 1 100 ? 13.928 1.836 -8.447 1.00 98.50 100 MET A C 1
ATOM 776 O O . MET A 1 100 ? 14.064 3.054 -8.585 1.00 98.50 100 MET A O 1
ATOM 780 N N . GLN A 1 101 ? 13.291 1.087 -9.340 1.00 98.31 101 GLN A N 1
ATOM 781 C CA . GLN A 1 101 ? 12.538 1.644 -10.461 1.00 98.31 101 GLN A CA 1
ATOM 782 C C . GLN A 1 101 ? 11.117 1.995 -9.993 1.00 98.31 101 GLN A C 1
ATOM 784 O O . GLN A 1 101 ? 10.413 1.099 -9.515 1.00 98.31 101 GLN A O 1
ATOM 789 N N . PRO A 1 102 ? 10.662 3.253 -10.133 1.00 98.06 102 PRO A N 1
ATOM 790 C CA . PRO A 1 102 ? 9.265 3.589 -9.914 1.00 98.06 102 PRO A CA 1
ATOM 791 C C . PRO A 1 102 ? 8.387 2.998 -11.019 1.00 98.06 102 PRO A C 1
ATOM 793 O O . PRO A 1 102 ? 8.713 3.057 -12.205 1.00 98.06 102 PRO A O 1
ATOM 796 N N . TYR A 1 103 ? 7.249 2.460 -10.609 1.00 97.69 103 TYR A N 1
ATOM 797 C CA . TYR A 1 103 ? 6.154 2.022 -11.453 1.00 97.69 103 TYR A CA 1
ATOM 798 C C . TYR A 1 103 ? 4.904 2.789 -11.020 1.00 97.69 103 TYR A C 1
ATOM 800 O O . TYR A 1 103 ? 4.515 2.741 -9.854 1.00 97.69 103 TYR A O 1
ATOM 808 N N . GLU A 1 104 ? 4.293 3.531 -11.937 1.00 95.44 104 GLU A N 1
ATOM 809 C CA . GLU A 1 104 ? 3.151 4.407 -11.663 1.00 95.44 104 GLU A CA 1
ATOM 810 C C . GLU A 1 104 ? 1.881 3.829 -12.297 1.00 95.44 104 GLU A C 1
ATOM 812 O O . GLU A 1 104 ? 1.899 3.332 -13.428 1.00 95.44 104 GLU A O 1
ATOM 817 N N . ARG A 1 105 ? 0.763 3.878 -11.569 1.00 92.25 105 ARG A N 1
ATOM 818 C CA . ARG A 1 105 ? -0.546 3.495 -12.108 1.00 92.25 105 ARG A CA 1
ATOM 819 C C . ARG A 1 105 ? -1.076 4.605 -13.013 1.00 92.25 105 ARG A C 1
ATOM 821 O O . ARG A 1 105 ? -1.046 5.777 -12.641 1.00 92.25 105 ARG A O 1
ATOM 828 N N . LEU A 1 106 ? -1.657 4.246 -14.159 1.00 85.62 106 LEU A N 1
ATOM 829 C CA . LEU A 1 106 ? -2.394 5.216 -14.973 1.00 85.62 106 LEU A CA 1
ATOM 830 C C . LEU A 1 106 ? -3.604 5.736 -14.189 1.00 85.62 106 LEU A C 1
ATOM 832 O O . LEU A 1 106 ? -4.487 4.974 -13.796 1.00 85.62 106 LEU A O 1
ATOM 836 N N . ARG A 1 107 ? -3.666 7.049 -13.968 1.00 77.19 107 ARG A N 1
ATOM 837 C CA . ARG A 1 107 ? -4.826 7.679 -13.332 1.00 77.19 107 ARG A CA 1
ATOM 838 C C . ARG A 1 107 ? -5.987 7.685 -14.327 1.00 77.19 107 ARG A C 1
ATOM 840 O O . ARG A 1 107 ? -5.946 8.409 -15.318 1.00 77.19 107 ARG A O 1
ATOM 847 N N . GLN A 1 108 ? -7.017 6.883 -14.069 1.00 71.12 108 GLN A N 1
ATOM 848 C CA . GLN A 1 108 ? -8.285 6.949 -14.797 1.00 71.12 108 GLN A CA 1
ATOM 849 C C . GLN A 1 108 ? -9.309 7.766 -13.993 1.00 71.12 108 GLN A C 1
ATOM 851 O O . GLN A 1 108 ? -9.518 7.526 -12.805 1.00 71.12 108 GLN A O 1
ATOM 856 N N . GLY A 1 109 ? -9.963 8.731 -14.647 1.00 69.50 109 GLY A N 1
ATOM 857 C CA . GLY A 1 109 ? -11.085 9.493 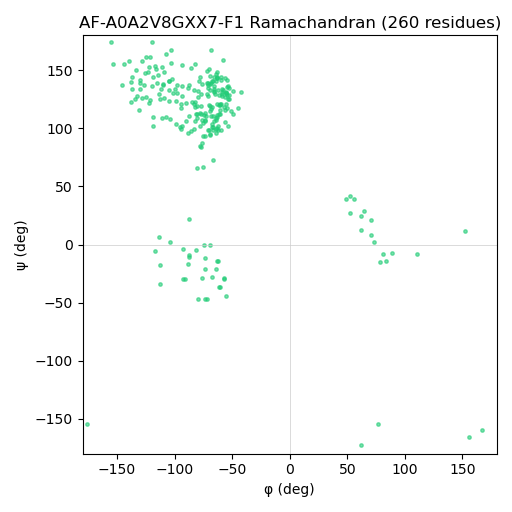-14.086 1.00 69.50 109 GLY A CA 1
ATOM 858 C C . GLY A 1 109 ? -10.717 10.589 -13.072 1.00 69.50 109 GLY A C 1
ATOM 859 O O . GLY A 1 109 ? -9.621 11.148 -13.085 1.00 69.50 109 GLY A O 1
ATOM 860 N N . SER A 1 110 ? -11.673 10.914 -12.195 1.00 56.72 110 SER A N 1
ATOM 861 C CA . SER A 1 110 ? -11.664 12.061 -11.267 1.00 56.72 110 SER A CA 1
ATOM 862 C C . SER A 1 110 ? -10.649 11.977 -10.115 1.00 56.72 110 SER A C 1
ATOM 864 O O . SER A 1 110 ? -10.587 12.895 -9.304 1.00 56.72 110 SER A O 1
ATOM 866 N N . LEU A 1 111 ? -9.854 10.903 -10.018 1.00 58.31 111 LEU A N 1
ATOM 867 C CA . LEU A 1 111 ? -8.771 10.770 -9.026 1.00 58.31 111 LEU A CA 1
ATOM 868 C C . LEU A 1 111 ? -7.529 11.626 -9.363 1.00 58.31 111 LEU A C 1
ATOM 870 O O . LEU A 1 111 ? -6.537 11.637 -8.633 1.00 58.31 111 LEU A O 1
ATOM 874 N N . ALA A 1 112 ? -7.555 12.358 -10.476 1.00 53.66 112 ALA A N 1
ATOM 875 C CA . ALA A 1 112 ? -6.542 13.343 -10.822 1.00 53.66 112 ALA A CA 1
ATOM 876 C C . ALA A 1 112 ? -6.759 14.644 -10.020 1.00 53.66 112 ALA A C 1
ATOM 878 O O . ALA A 1 112 ? -7.400 15.567 -10.510 1.00 53.66 112 ALA A O 1
ATOM 879 N N . GLY A 1 113 ? -6.242 14.728 -8.786 1.00 55.00 113 GLY A N 1
ATOM 880 C CA . GLY A 1 113 ? -6.203 16.016 -8.072 1.00 55.00 113 GLY A CA 1
ATOM 881 C C . GLY A 1 113 ? -6.232 16.004 -6.543 1.00 55.00 113 GLY A C 1
ATOM 882 O O . GLY A 1 113 ? -6.429 17.063 -5.954 1.00 55.00 113 GLY A O 1
ATOM 883 N N . THR A 1 114 ? -6.053 14.865 -5.872 1.00 57.28 114 THR A N 1
ATOM 884 C CA . THR A 1 114 ? -5.961 14.843 -4.404 1.00 57.28 114 THR A CA 1
ATOM 885 C C . THR A 1 114 ? -4.653 15.497 -3.934 1.00 57.28 114 THR A C 1
ATOM 887 O O . THR A 1 114 ? -3.568 15.253 -4.474 1.00 57.28 114 THR A O 1
ATOM 890 N N . THR A 1 115 ? -4.758 16.381 -2.940 1.00 53.81 115 THR A N 1
ATOM 891 C CA . THR A 1 115 ? -3.647 17.148 -2.360 1.00 53.81 115 THR A CA 1
ATOM 892 C C . THR A 1 115 ? -2.536 16.206 -1.877 1.00 53.81 115 THR A C 1
ATOM 894 O O . THR A 1 115 ? -2.787 15.345 -1.041 1.00 53.81 115 THR A O 1
ATOM 897 N N . GLY A 1 116 ? -1.315 16.352 -2.408 1.00 60.53 116 GLY A N 1
ATOM 898 C CA . GLY A 1 116 ? -0.169 15.462 -2.132 1.00 60.53 116 GLY A CA 1
ATOM 899 C C . GLY A 1 116 ? 0.255 14.579 -3.315 1.00 60.53 116 GLY A C 1
ATOM 900 O O . GLY A 1 116 ? 1.318 13.962 -3.282 1.00 60.53 116 GLY A O 1
ATOM 901 N N . SER A 1 117 ? -0.531 14.561 -4.392 1.00 56.94 117 SER A N 1
ATOM 902 C CA . SER A 1 117 ? -0.183 13.883 -5.640 1.00 56.94 117 SER A CA 1
ATOM 903 C C . SER A 1 117 ? 0.975 14.574 -6.367 1.00 56.94 117 SER A C 1
ATOM 905 O O . SER A 1 117 ? 0.862 15.727 -6.784 1.00 56.94 117 SER A O 1
ATOM 907 N N . ARG A 1 118 ? 2.082 13.854 -6.574 1.00 66.44 118 ARG A N 1
ATOM 908 C CA . ARG A 1 118 ? 3.138 14.259 -7.515 1.00 66.44 118 ARG A CA 1
ATOM 909 C C . ARG A 1 118 ? 2.533 14.375 -8.932 1.00 66.44 118 ARG A C 1
ATOM 911 O O . ARG A 1 118 ? 1.640 13.581 -9.243 1.00 66.44 118 ARG A O 1
ATOM 918 N N . PRO A 1 119 ? 2.965 15.334 -9.781 1.00 67.25 119 PRO A N 1
ATOM 919 C CA . PRO A 1 119 ? 2.498 15.401 -11.164 1.00 67.25 119 PRO A CA 1
ATOM 920 C C . PRO A 1 119 ? 2.761 14.057 -11.858 1.00 67.25 119 PRO A C 1
ATOM 922 O O . PRO A 1 119 ? 3.878 13.544 -11.732 1.00 67.25 119 PRO A O 1
ATOM 925 N N . PRO A 1 120 ? 1.754 13.471 -12.531 1.00 69.19 120 PRO A N 1
ATOM 926 C CA . PRO A 1 120 ? 1.904 12.166 -13.151 1.00 69.19 120 PRO A CA 1
ATOM 927 C C . PRO A 1 120 ? 2.967 12.223 -14.245 1.00 69.19 120 PRO A C 1
ATOM 929 O O . PRO A 1 120 ? 3.073 13.214 -14.973 1.00 69.19 120 PRO A O 1
ATOM 932 N N . SER A 1 121 ? 3.739 11.147 -14.377 1.00 77.75 121 SER A N 1
ATOM 933 C CA . SER A 1 121 ? 4.747 11.039 -15.443 1.00 77.75 121 SER A CA 1
ATOM 934 C C . SER A 1 121 ? 4.103 10.804 -16.814 1.00 77.75 121 SER A C 1
ATOM 936 O O . SER A 1 121 ? 4.713 11.065 -17.849 1.00 77.75 121 SER A O 1
ATOM 938 N N . PHE A 1 122 ? 2.862 10.315 -16.817 1.00 72.69 122 PHE A N 1
ATOM 939 C CA . PHE A 1 122 ? 2.069 10.071 -18.012 1.00 72.69 122 PHE A CA 1
ATOM 940 C C . PHE A 1 122 ? 1.030 11.178 -18.213 1.00 72.69 122 PHE A C 1
ATOM 942 O O . PHE A 1 122 ? 0.428 11.637 -17.236 1.00 72.69 122 PHE A O 1
ATOM 949 N N . PRO A 1 123 ? 0.767 11.595 -19.465 1.00 67.94 123 PRO A N 1
ATOM 950 C CA . PRO A 1 123 ? -0.339 12.496 -19.743 1.00 67.94 123 PRO A CA 1
ATOM 951 C C . PRO A 1 123 ? -1.647 11.849 -19.281 1.00 67.94 123 PRO A C 1
ATOM 953 O O . PRO A 1 123 ? -1.909 10.676 -19.556 1.00 67.94 123 PRO A O 1
ATOM 956 N N . VAL A 1 124 ? -2.479 12.617 -18.576 1.00 66.19 124 VAL A N 1
ATOM 957 C CA . VAL A 1 124 ? -3.838 12.185 -18.246 1.00 66.19 124 VAL A CA 1
ATOM 958 C C . VAL A 1 124 ? -4.564 11.971 -19.566 1.00 66.19 124 VAL A C 1
ATOM 960 O O . VAL A 1 124 ? -4.665 12.898 -20.369 1.00 66.19 124 VAL A O 1
ATOM 963 N N . ALA A 1 125 ? -5.057 10.754 -19.801 1.00 61.47 125 ALA A N 1
ATOM 964 C CA . ALA A 1 125 ? -5.938 10.490 -20.924 1.00 61.47 125 ALA A CA 1
ATOM 965 C C . ALA A 1 125 ? -7.221 11.302 -20.709 1.00 61.47 125 ALA A C 1
ATOM 967 O O . ALA A 1 125 ? -8.116 10.901 -19.963 1.00 61.47 125 ALA A O 1
ATOM 968 N N . THR A 1 126 ? -7.293 12.484 -21.317 1.00 61.62 126 THR A N 1
ATOM 969 C CA . THR A 1 126 ? -8.522 13.260 -21.393 1.00 61.62 126 THR A CA 1
ATOM 970 C C . THR A 1 126 ? -9.485 12.464 -22.252 1.00 61.62 126 THR A C 1
ATOM 972 O O . THR A 1 126 ? -9.318 12.353 -23.464 1.00 61.62 126 THR A O 1
ATOM 975 N N . VAL A 1 127 ? -10.487 11.860 -21.616 1.00 61.59 127 VAL A N 1
ATOM 976 C CA . VAL A 1 127 ? -11.622 11.298 -22.344 1.00 61.59 127 VAL A CA 1
ATOM 977 C C . VAL A 1 127 ? -12.209 12.456 -23.153 1.00 61.59 127 VAL A C 1
ATOM 979 O O . VAL A 1 127 ? -12.603 13.452 -22.539 1.00 61.59 127 VAL A O 1
ATOM 982 N N . PRO A 1 128 ? -12.235 12.400 -24.498 1.00 59.59 128 PRO A N 1
ATOM 983 C CA . PRO A 1 128 ? -12.907 13.430 -25.265 1.00 59.59 128 PRO A CA 1
ATOM 984 C C . PRO A 1 128 ? -14.370 13.394 -24.841 1.00 59.59 128 PRO A C 1
ATOM 986 O O . PRO A 1 128 ? -15.069 12.408 -25.083 1.00 59.59 128 PRO A O 1
ATOM 989 N N . SER A 1 129 ? -14.821 14.452 -24.173 1.00 53.72 129 SER A N 1
ATOM 990 C CA . SER A 1 129 ? -16.216 14.690 -23.824 1.00 53.72 129 SER A CA 1
ATOM 991 C C . SER A 1 129 ? -17.005 14.929 -25.110 1.00 53.72 129 SER A C 1
ATOM 993 O O . SER A 1 129 ? -17.412 16.035 -25.443 1.00 53.72 129 SER A O 1
ATOM 995 N N . THR A 1 130 ? -17.213 13.857 -25.865 1.00 55.00 130 THR A N 1
ATOM 996 C CA . THR A 1 130 ? -18.157 13.785 -26.973 1.00 55.00 130 THR A CA 1
ATOM 997 C C . THR A 1 130 ? -19.537 13.547 -26.380 1.00 55.00 130 THR A C 1
ATOM 999 O O . THR A 1 130 ? -20.163 12.513 -26.579 1.00 55.00 130 THR A O 1
ATOM 1002 N N . THR A 1 131 ? -20.033 14.532 -25.635 1.00 61.88 131 THR A N 1
ATOM 1003 C CA . THR A 1 131 ? -21.471 14.773 -25.660 1.00 61.88 131 THR A CA 1
ATOM 1004 C C . THR A 1 131 ? -21.699 15.486 -26.987 1.00 61.88 131 THR A C 1
ATOM 1006 O O . THR A 1 131 ? -21.253 16.630 -27.112 1.00 61.88 131 THR A O 1
ATOM 1009 N N . PRO A 1 132 ? -22.297 14.853 -28.014 1.00 57.12 132 PRO A N 1
ATOM 1010 C CA . PRO A 1 132 ? -22.723 15.591 -29.189 1.00 57.12 132 PRO A CA 1
ATOM 1011 C C . PRO A 1 132 ? -23.770 16.589 -28.700 1.00 57.12 132 PRO A C 1
ATOM 1013 O O . PRO A 1 132 ? -24.924 16.237 -28.463 1.00 57.12 132 PRO A O 1
ATOM 1016 N N . LEU A 1 133 ? -23.358 17.837 -28.472 1.00 61.31 133 LEU A N 1
ATOM 1017 C CA . LEU A 1 133 ? -24.309 18.932 -28.415 1.00 61.31 133 LEU A CA 1
ATOM 1018 C C . LEU A 1 133 ? -25.085 1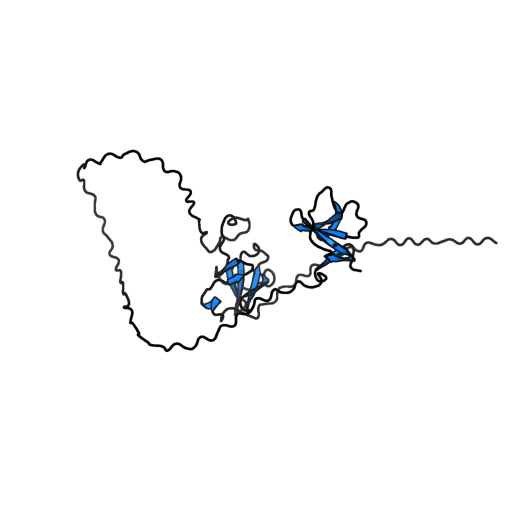8.856 -29.735 1.00 61.31 133 LEU A C 1
ATOM 1020 O O . LEU A 1 133 ? -24.439 18.736 -30.780 1.00 61.31 133 LEU A O 1
ATOM 1024 N N . PRO A 1 134 ? -26.430 18.854 -29.717 1.00 64.25 134 PRO A N 1
ATOM 1025 C CA . PRO A 1 134 ? -27.209 18.860 -30.942 1.00 64.25 134 PRO A CA 1
ATOM 1026 C C . PRO A 1 134 ? -26.777 20.081 -31.746 1.00 64.25 134 PRO A C 1
ATOM 1028 O O . PRO A 1 134 ? -27.060 21.223 -31.385 1.00 64.25 134 PRO A O 1
ATOM 1031 N N . GLN A 1 135 ? -26.006 19.830 -32.799 1.00 62.69 135 GLN A N 1
ATOM 1032 C CA . GLN A 1 135 ? -25.563 20.850 -33.723 1.00 62.69 135 GLN A CA 1
ATOM 1033 C C . GLN A 1 135 ? -26.838 21.372 -34.379 1.00 62.69 135 GLN A C 1
ATOM 1035 O O . GLN A 1 135 ? -27.517 20.641 -35.101 1.00 62.69 135 GLN A O 1
ATOM 1040 N N . ALA A 1 136 ? -27.227 22.601 -34.034 1.00 59.84 136 ALA A N 1
ATOM 1041 C CA . ALA A 1 136 ? -28.366 23.250 -34.659 1.00 59.84 136 ALA A CA 1
ATOM 1042 C C . ALA A 1 136 ? -28.173 23.199 -36.180 1.00 59.84 136 ALA A C 1
ATOM 1044 O O . ALA A 1 136 ? -27.068 23.443 -36.670 1.00 59.84 136 ALA A O 1
ATOM 1045 N N . SER A 1 137 ? -29.241 22.839 -36.898 1.00 59.00 137 SER A N 1
ATOM 1046 C CA . SER A 1 137 ? -29.266 22.760 -38.358 1.00 59.00 137 SER A CA 1
ATOM 1047 C C . SER A 1 137 ? -28.595 23.996 -38.948 1.00 59.00 137 SER A C 1
ATOM 1049 O O . SER A 1 137 ? -29.054 25.119 -38.735 1.00 59.00 137 SER A O 1
ATOM 1051 N N . THR A 1 138 ? -27.499 23.796 -39.672 1.00 60.00 138 THR A N 1
ATOM 1052 C CA . THR A 1 138 ? -26.823 24.864 -40.400 1.00 60.00 138 THR A CA 1
ATOM 1053 C C . THR A 1 138 ? -27.802 25.500 -41.386 1.00 60.00 138 THR A C 1
ATOM 1055 O O . THR A 1 138 ? -28.532 24.810 -42.099 1.00 60.00 138 THR A O 1
ATOM 1058 N N . ALA A 1 139 ? -27.849 26.833 -41.401 1.00 63.22 139 ALA A N 1
ATOM 1059 C CA . ALA A 1 139 ? -28.610 27.586 -42.389 1.00 63.22 139 ALA A CA 1
ATOM 1060 C C . ALA A 1 139 ? -28.041 27.327 -43.802 1.00 63.22 139 ALA A C 1
ATOM 1062 O O . ALA A 1 139 ? -26.820 27.182 -43.948 1.00 63.22 139 ALA A O 1
ATOM 1063 N N . PRO A 1 140 ? -28.887 27.268 -44.848 1.00 62.19 140 PRO A N 1
ATOM 1064 C CA . PRO A 1 140 ? -28.436 27.030 -46.213 1.00 62.19 140 PRO A CA 1
ATOM 1065 C C . PRO A 1 140 ? -27.483 28.148 -46.650 1.00 62.19 140 PRO A C 1
ATOM 1067 O O . PRO A 1 140 ? -27.853 29.317 -46.731 1.00 62.19 140 PRO A O 1
ATOM 1070 N N . THR A 1 141 ? -26.229 27.777 -46.902 1.00 63.50 141 THR A N 1
ATOM 1071 C CA . THR A 1 141 ? -25.200 28.685 -47.412 1.00 63.50 141 THR A CA 1
ATOM 1072 C C . THR A 1 141 ? -25.389 28.817 -48.922 1.00 63.50 141 THR A C 1
ATOM 1074 O O . THR A 1 141 ? -25.332 27.823 -49.644 1.00 63.50 141 THR A O 1
ATOM 1077 N N . ALA A 1 142 ? -25.652 30.036 -49.396 1.00 65.69 142 ALA A N 1
ATOM 1078 C CA . ALA A 1 142 ? -25.676 30.356 -50.821 1.00 65.69 142 ALA A CA 1
ATOM 1079 C C . ALA A 1 142 ? -24.282 30.137 -51.453 1.00 65.69 142 ALA A C 1
ATOM 1081 O O . ALA A 1 142 ? -23.272 30.332 -50.772 1.00 65.69 142 ALA A O 1
ATOM 1082 N N . PRO A 1 143 ? -24.194 29.742 -52.737 1.00 70.06 143 PRO A N 1
ATOM 1083 C CA . PRO A 1 143 ? -22.910 29.508 -53.391 1.00 70.06 143 PRO A CA 1
ATOM 1084 C C . PRO A 1 143 ? -22.080 30.804 -53.495 1.00 70.06 143 PRO A C 1
ATOM 1086 O O . PRO A 1 143 ? -22.642 31.868 -53.769 1.00 70.06 143 PRO A O 1
ATOM 1089 N N . PRO A 1 144 ? -20.749 30.737 -53.299 1.00 63.59 144 PRO A N 1
ATOM 1090 C CA . PRO A 1 144 ? -19.880 31.903 -53.393 1.00 63.59 144 PRO A CA 1
ATOM 1091 C C . PRO A 1 144 ? -19.734 32.383 -54.844 1.00 63.59 144 PRO A C 1
ATOM 1093 O O . PRO A 1 144 ? -19.489 31.596 -55.759 1.00 63.59 144 PRO A O 1
ATOM 1096 N N . ILE A 1 145 ? -19.848 33.697 -55.039 1.00 61.59 145 ILE A N 1
ATOM 1097 C CA . ILE A 1 145 ? -19.528 34.378 -56.299 1.00 6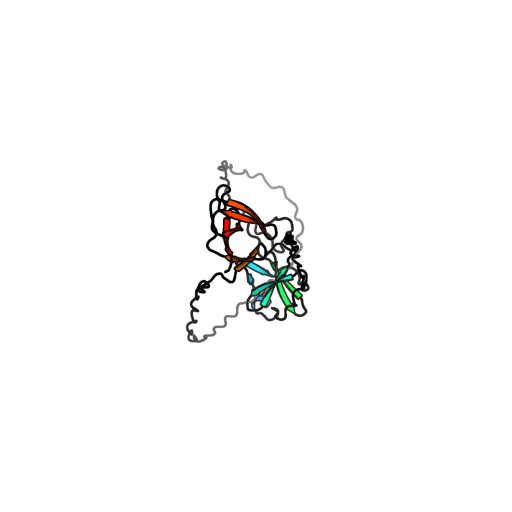1.59 145 ILE A CA 1
ATOM 1098 C C . ILE A 1 145 ? -17.995 34.497 -56.399 1.00 61.59 145 ILE A C 1
ATOM 1100 O O . ILE A 1 145 ? -17.374 34.976 -55.447 1.00 61.59 145 ILE A O 1
ATOM 1104 N N . PRO A 1 146 ? -17.361 34.101 -57.519 1.00 55.69 146 PRO A N 1
ATOM 1105 C CA . PRO A 1 146 ? -15.924 34.258 -57.701 1.00 55.69 146 PRO A CA 1
ATOM 1106 C C . PRO A 1 146 ? -15.583 35.727 -57.988 1.00 55.69 146 PRO A C 1
ATOM 1108 O O . PRO A 1 146 ? -15.900 36.251 -59.054 1.00 55.69 146 PRO A O 1
ATOM 1111 N N . ILE A 1 147 ? -14.915 36.390 -57.042 1.00 53.81 147 ILE A N 1
ATOM 1112 C CA . ILE A 1 147 ? -14.241 37.675 -57.268 1.00 53.81 147 ILE A CA 1
ATOM 1113 C C . ILE A 1 147 ? -12.735 37.422 -57.340 1.00 53.81 147 ILE A C 1
ATOM 1115 O O . ILE A 1 147 ? -12.170 36.661 -56.558 1.00 53.81 147 ILE A O 1
ATOM 1119 N N . GLY A 1 148 ? -12.140 38.017 -58.370 1.00 47.25 148 GLY A N 1
ATOM 1120 C CA . GLY A 1 148 ? -10.854 37.667 -58.943 1.00 47.25 148 GLY A CA 1
ATOM 1121 C C . GLY A 1 148 ? -9.611 37.938 -58.097 1.00 47.25 148 GLY A C 1
ATOM 1122 O O . GLY A 1 148 ? -9.609 38.639 -57.090 1.00 47.25 148 GLY A O 1
ATOM 1123 N N . ALA A 1 149 ? -8.547 37.334 -58.617 1.00 52.19 149 ALA A N 1
ATOM 1124 C CA . ALA A 1 149 ? -7.162 37.331 -58.190 1.00 52.19 149 ALA A CA 1
ATOM 1125 C C . ALA A 1 149 ? -6.599 38.686 -57.734 1.00 52.19 149 ALA A C 1
ATOM 1127 O O . ALA A 1 149 ? -6.609 39.657 -58.487 1.00 52.19 149 ALA A O 1
ATOM 1128 N N . ILE A 1 150 ? -5.950 38.675 -56.566 1.00 46.69 150 ILE A N 1
ATOM 1129 C CA . ILE A 1 150 ? -4.831 39.563 -56.239 1.00 46.69 150 ILE A CA 1
ATOM 1130 C C . ILE A 1 150 ? -3.741 38.695 -55.599 1.00 46.69 150 ILE A C 1
ATOM 1132 O O . ILE A 1 150 ? -4.006 37.923 -54.678 1.00 46.69 150 ILE A O 1
ATOM 1136 N N . GLY A 1 151 ? -2.539 38.763 -56.174 1.00 53.84 151 GLY A N 1
ATOM 1137 C CA . GLY A 1 151 ? -1.408 37.895 -55.867 1.00 53.84 151 GLY A CA 1
ATOM 1138 C C . GLY A 1 151 ? -0.861 38.076 -54.453 1.00 53.84 151 GLY A C 1
ATOM 1139 O O . GLY A 1 151 ? -0.784 39.188 -53.934 1.00 53.84 151 GLY A O 1
ATOM 1140 N N . ALA A 1 152 ? -0.435 36.961 -53.862 1.00 46.25 152 ALA A N 1
ATOM 1141 C CA . ALA A 1 152 ? 0.291 36.931 -52.604 1.00 46.25 152 ALA A CA 1
ATOM 1142 C C . ALA A 1 152 ? 1.666 36.290 -52.815 1.00 46.25 152 ALA A C 1
ATOM 1144 O O . ALA A 1 152 ? 1.818 35.291 -53.517 1.00 46.25 152 ALA A O 1
ATOM 1145 N N . TYR A 1 153 ? 2.648 36.941 -52.205 1.00 43.47 153 TYR A N 1
ATOM 1146 C CA . TYR A 1 153 ? 4.073 36.658 -52.217 1.00 43.47 153 TYR A CA 1
ATOM 1147 C C . TYR A 1 153 ? 4.420 35.224 -51.801 1.00 43.47 153 TYR A C 1
ATOM 1149 O O . TYR A 1 153 ? 3.873 34.685 -50.841 1.00 43.47 153 TYR A O 1
ATOM 1157 N N . THR A 1 154 ? 5.416 34.660 -52.482 1.00 52.31 154 THR A N 1
ATOM 1158 C CA . THR A 1 154 ? 6.108 33.421 -52.117 1.00 52.31 154 THR A CA 1
ATOM 1159 C C . THR A 1 154 ? 7.190 33.722 -51.076 1.00 52.31 154 THR A C 1
ATOM 1161 O O . THR A 1 154 ? 8.137 34.435 -51.409 1.00 52.31 154 THR A O 1
ATOM 1164 N N . PRO A 1 155 ? 7.136 33.165 -49.855 1.00 57.56 155 PRO A N 1
ATOM 1165 C CA . PRO A 1 155 ? 8.340 32.969 -49.068 1.00 57.56 155 PRO A CA 1
ATOM 1166 C C . PRO A 1 155 ? 8.992 31.622 -49.408 1.00 57.56 155 PRO A C 1
ATOM 1168 O O . PRO A 1 155 ? 8.347 30.587 -49.586 1.00 57.56 155 PRO A O 1
ATOM 1171 N N . GLU A 1 156 ? 10.307 31.704 -49.527 1.00 51.44 156 GLU A N 1
ATOM 1172 C CA . GLU A 1 156 ? 11.290 30.681 -49.853 1.00 51.44 156 GLU A CA 1
ATOM 1173 C C . GLU A 1 156 ? 11.173 29.455 -48.927 1.00 51.44 156 GLU A C 1
ATOM 1175 O O . GLU A 1 156 ? 11.192 29.569 -47.701 1.00 51.44 156 GLU A O 1
ATOM 1180 N N . ARG A 1 157 ? 11.015 28.260 -49.514 1.00 44.25 157 ARG A N 1
ATOM 1181 C CA . ARG A 1 157 ? 11.031 26.987 -48.781 1.00 44.25 157 ARG A CA 1
ATOM 1182 C C . ARG A 1 157 ? 12.470 26.530 -48.580 1.00 44.25 157 ARG A C 1
ATOM 1184 O O . ARG A 1 157 ? 13.165 26.235 -49.547 1.00 44.25 157 ARG A O 1
ATOM 1191 N N . THR A 1 158 ? 12.864 26.364 -47.325 1.00 46.69 158 THR A N 1
ATOM 1192 C CA . THR A 1 158 ? 14.081 25.651 -46.939 1.00 46.69 158 THR A CA 1
ATOM 1193 C C . THR A 1 158 ? 13.939 24.164 -47.270 1.00 46.69 158 THR A C 1
ATOM 1195 O O . THR A 1 158 ? 13.067 23.466 -46.752 1.00 46.69 158 THR A O 1
ATOM 1198 N N . THR A 1 159 ? 14.811 23.688 -48.152 1.00 59.06 159 THR A N 1
ATOM 1199 C CA . THR A 1 159 ? 14.988 22.287 -48.537 1.00 59.06 159 THR A CA 1
ATOM 1200 C C . THR A 1 159 ? 15.519 21.474 -47.353 1.00 59.06 159 THR A C 1
ATOM 1202 O O . THR A 1 159 ? 16.667 21.637 -46.951 1.00 59.06 159 THR A O 1
ATOM 1205 N N . GLY A 1 160 ? 14.686 20.592 -46.794 1.00 55.78 160 GLY A N 1
ATOM 1206 C CA . GLY A 1 160 ? 15.082 19.569 -45.825 1.00 55.78 160 GLY A CA 1
ATOM 1207 C C . GLY A 1 160 ? 14.981 18.179 -46.450 1.00 55.78 160 GLY A C 1
ATOM 1208 O O . GLY A 1 160 ? 13.886 17.686 -46.712 1.00 55.78 160 GLY A O 1
ATOM 1209 N N . THR A 1 161 ? 16.130 17.564 -46.714 1.00 59.62 161 THR A N 1
ATOM 1210 C CA . THR A 1 161 ? 16.286 16.228 -47.302 1.00 59.62 161 THR A CA 1
ATOM 1211 C C . THR A 1 161 ? 15.697 15.146 -46.393 1.00 59.62 161 THR A C 1
ATOM 1213 O O . THR A 1 161 ? 16.247 14.853 -45.335 1.00 59.62 161 THR A O 1
ATOM 1216 N N . SER A 1 162 ? 14.601 14.516 -46.823 1.00 51.34 162 SER A N 1
ATOM 1217 C CA . SER A 1 162 ? 14.114 13.257 -46.247 1.00 51.34 162 SER A CA 1
ATOM 1218 C C . SER A 1 162 ? 14.749 12.086 -46.993 1.00 51.34 162 SER A C 1
ATOM 1220 O O . SER A 1 162 ? 14.395 11.801 -48.135 1.00 51.34 162 SER A O 1
ATOM 1222 N N . GLY A 1 163 ? 15.706 11.415 -46.353 1.00 48.56 163 GLY A N 1
ATOM 1223 C CA . GLY A 1 163 ? 16.158 10.088 -46.759 1.00 48.56 163 GLY A CA 1
ATOM 1224 C C . GLY A 1 163 ? 15.220 9.037 -46.173 1.00 48.56 163 GLY A C 1
ATOM 1225 O O . GLY A 1 163 ? 15.338 8.691 -45.002 1.00 48.56 163 GLY A O 1
ATOM 1226 N N . THR A 1 164 ? 14.280 8.542 -46.975 1.00 47.34 164 THR A N 1
ATOM 1227 C CA . THR A 1 164 ? 13.476 7.358 -46.654 1.00 47.34 164 THR A CA 1
ATOM 1228 C C . THR A 1 164 ? 14.138 6.149 -47.302 1.00 47.34 164 THR A C 1
ATOM 1230 O O . THR A 1 164 ? 14.000 5.931 -48.502 1.00 47.34 164 THR A O 1
ATOM 1233 N N . THR A 1 165 ? 14.866 5.356 -46.519 1.00 50.72 165 THR A N 1
ATOM 1234 C CA . THR A 1 165 ? 15.237 3.992 -46.902 1.00 50.72 165 THR A CA 1
ATOM 1235 C C . THR A 1 165 ? 14.198 3.036 -46.333 1.00 50.72 165 THR A C 1
ATOM 1237 O O . THR A 1 165 ? 14.177 2.720 -45.148 1.00 50.72 165 THR A O 1
ATOM 1240 N N . THR A 1 166 ? 13.294 2.590 -47.196 1.00 49.62 166 THR A N 1
ATOM 1241 C CA . THR A 1 166 ? 12.398 1.455 -46.969 1.00 49.62 166 THR A CA 1
ATOM 1242 C C . THR A 1 166 ? 13.214 0.159 -47.062 1.00 49.62 166 THR A C 1
ATOM 1244 O O . THR A 1 166 ? 13.691 -0.165 -48.152 1.00 49.62 166 THR A O 1
ATOM 1247 N N . PRO A 1 167 ? 13.401 -0.623 -45.983 1.00 60.47 167 PRO A N 1
ATOM 1248 C CA . PRO A 1 167 ? 13.915 -1.976 -46.134 1.00 60.47 167 PRO A CA 1
ATOM 1249 C C . PRO A 1 167 ? 12.834 -2.861 -46.769 1.00 60.47 167 PRO A C 1
ATOM 1251 O O . PRO A 1 167 ? 11.692 -2.913 -46.313 1.00 60.47 167 PRO A O 1
ATOM 1254 N N . SER A 1 168 ? 13.206 -3.554 -47.846 1.00 59.59 168 SER A N 1
ATOM 1255 C CA . SER A 1 168 ? 12.379 -4.592 -48.463 1.00 59.59 168 SER A CA 1
ATOM 1256 C C . SER A 1 168 ? 12.217 -5.775 -47.498 1.00 59.59 168 SER A C 1
ATOM 1258 O O . SER A 1 168 ? 13.225 -6.256 -46.974 1.00 59.59 168 SER A O 1
ATOM 1260 N N . PRO A 1 169 ? 10.996 -6.284 -47.261 1.00 56.56 169 PRO A N 1
ATOM 1261 C CA . PRO A 1 169 ? 10.808 -7.511 -46.501 1.00 56.56 169 PRO A CA 1
ATOM 1262 C C . PRO A 1 169 ? 11.325 -8.706 -47.313 1.00 56.56 169 PRO A C 1
ATOM 1264 O O . PRO A 1 169 ? 10.792 -9.042 -48.369 1.00 56.56 169 PRO A O 1
ATOM 1267 N N . VAL A 1 170 ? 12.375 -9.355 -46.811 1.00 67.69 170 VAL A N 1
ATOM 1268 C CA . VAL A 1 170 ? 12.853 -10.644 -47.323 1.00 67.69 170 VAL A CA 1
ATOM 1269 C C . VAL A 1 170 ? 11.924 -11.731 -46.787 1.00 67.69 170 VAL A C 1
ATOM 1271 O O . VAL A 1 170 ? 11.865 -11.982 -45.584 1.00 67.69 170 VAL A O 1
ATOM 1274 N N . GLY A 1 171 ? 11.169 -12.362 -47.686 1.00 49.91 171 GLY A N 1
ATOM 1275 C CA . GLY A 1 171 ? 10.357 -13.531 -47.373 1.00 49.91 171 GLY A CA 1
ATOM 1276 C C . GLY A 1 171 ? 11.236 -14.765 -47.187 1.00 49.91 171 GLY A C 1
ATOM 1277 O O . GLY A 1 171 ? 11.735 -15.318 -48.161 1.00 49.91 171 GLY A O 1
ATOM 1278 N N . THR A 1 172 ? 11.391 -15.221 -45.945 1.00 59.06 172 THR A N 1
ATOM 1279 C CA . THR A 1 172 ? 11.976 -16.532 -45.635 1.00 59.06 172 THR A CA 1
ATOM 1280 C C . THR A 1 172 ? 10.851 -17.548 -45.487 1.00 59.06 172 THR A C 1
ATOM 1282 O O . THR A 1 172 ? 10.191 -17.633 -44.451 1.00 59.06 172 THR A O 1
ATOM 1285 N N . THR A 1 173 ? 10.615 -18.325 -46.540 1.00 49.75 173 THR A N 1
ATOM 1286 C CA . THR A 1 173 ? 9.701 -19.471 -46.529 1.00 49.75 173 THR A CA 1
ATOM 1287 C C . THR A 1 173 ? 10.388 -20.647 -45.828 1.00 49.75 173 THR A C 1
ATOM 1289 O O . THR A 1 173 ? 11.016 -21.490 -46.459 1.00 49.75 173 THR A O 1
ATOM 1292 N N . GLY A 1 174 ? 10.317 -20.679 -44.497 1.00 45.41 174 GLY A N 1
ATOM 1293 C CA . GLY A 1 174 ? 10.741 -21.820 -43.686 1.00 45.41 174 GLY A CA 1
ATOM 1294 C C . GLY A 1 174 ? 9.537 -22.669 -43.291 1.00 45.41 174 GLY A C 1
ATOM 1295 O O . GLY A 1 174 ? 8.778 -22.290 -42.403 1.00 45.41 174 GLY A O 1
ATOM 1296 N N . LEU A 1 175 ? 9.356 -23.818 -43.944 1.00 49.38 175 LEU A N 1
ATOM 1297 C CA . LEU A 1 175 ? 8.422 -24.862 -43.517 1.00 49.38 175 LEU A CA 1
ATOM 1298 C C . LEU A 1 175 ? 8.949 -25.496 -42.222 1.00 49.38 175 LEU A C 1
ATOM 1300 O O . LEU A 1 175 ? 9.790 -26.392 -42.265 1.00 49.38 175 LEU A O 1
ATOM 1304 N N . ILE A 1 176 ? 8.473 -25.027 -41.068 1.00 41.75 176 ILE A N 1
ATOM 1305 C CA . ILE A 1 176 ? 8.739 -25.673 -39.780 1.00 41.75 176 ILE A CA 1
ATOM 1306 C C . ILE A 1 176 ? 7.568 -26.606 -39.476 1.00 41.75 176 ILE A C 1
ATOM 1308 O O . ILE A 1 176 ? 6.418 -26.178 -39.363 1.00 41.75 176 ILE A O 1
ATOM 1312 N N . ALA A 1 177 ? 7.877 -27.897 -39.386 1.00 51.34 177 ALA A N 1
ATOM 1313 C CA . ALA A 1 177 ? 6.954 -28.952 -39.004 1.00 51.34 177 ALA A CA 1
ATOM 1314 C C . ALA A 1 177 ? 6.289 -28.642 -37.652 1.00 51.34 177 ALA A C 1
ATOM 1316 O O . ALA A 1 177 ? 6.944 -28.231 -36.693 1.00 51.34 177 ALA A O 1
ATOM 1317 N N . ALA A 1 178 ? 4.973 -28.847 -37.581 1.00 48.62 178 ALA A N 1
ATOM 1318 C CA . ALA A 1 178 ? 4.185 -28.654 -36.374 1.00 48.62 178 ALA A CA 1
ATOM 1319 C C . ALA A 1 178 ? 4.640 -29.625 -35.272 1.00 48.62 178 ALA A C 1
ATOM 1321 O O . ALA A 1 178 ? 4.401 -30.829 -35.350 1.00 48.62 178 ALA A O 1
ATOM 1322 N N . ALA A 1 179 ? 5.279 -29.094 -34.230 1.00 54.34 179 ALA A N 1
ATOM 1323 C CA . ALA A 1 179 ? 5.535 -29.839 -33.005 1.00 54.34 179 ALA A CA 1
ATOM 1324 C C . ALA A 1 179 ? 4.202 -30.140 -32.283 1.00 54.34 179 ALA A C 1
ATOM 1326 O O . ALA A 1 179 ? 3.315 -29.276 -32.249 1.00 54.34 179 ALA A O 1
ATOM 1327 N N . PRO A 1 180 ? 4.033 -31.340 -31.696 1.00 52.16 180 PRO A N 1
ATOM 1328 C CA . PRO A 1 180 ? 2.820 -31.707 -30.977 1.00 52.16 180 PRO A CA 1
ATOM 1329 C C . PRO A 1 180 ? 2.619 -30.771 -29.783 1.00 52.16 180 PRO A C 1
ATOM 1331 O O . PRO A 1 180 ? 3.458 -30.680 -28.888 1.00 52.16 180 PRO A O 1
ATOM 1334 N N . ARG A 1 181 ? 1.489 -30.058 -29.779 1.00 45.03 181 ARG A N 1
ATOM 1335 C CA . ARG A 1 181 ? 1.053 -29.224 -28.657 1.00 45.03 181 ARG A CA 1
ATOM 1336 C C . ARG A 1 181 ? 0.736 -30.140 -27.480 1.00 45.03 181 ARG A C 1
ATOM 1338 O O . ARG A 1 181 ? -0.347 -30.715 -27.416 1.00 45.03 181 ARG A O 1
ATOM 1345 N N . THR A 1 182 ? 1.673 -30.276 -26.551 1.00 45.75 182 THR A N 1
ATOM 1346 C CA . THR A 1 182 ? 1.390 -30.822 -25.227 1.00 45.75 182 THR A CA 1
ATOM 1347 C C . THR A 1 182 ? 0.344 -29.933 -24.562 1.00 45.75 182 THR A C 1
ATOM 1349 O O . THR A 1 182 ? 0.506 -28.718 -24.432 1.00 45.75 182 THR A O 1
ATOM 1352 N N . SER A 1 183 ? -0.782 -30.550 -24.213 1.00 51.44 183 SER A N 1
ATOM 1353 C CA . SER A 1 183 ? -1.897 -29.944 -23.497 1.00 51.44 183 SER A CA 1
ATOM 1354 C C . SER A 1 183 ? -1.378 -29.201 -22.270 1.00 51.44 183 SER A C 1
ATOM 1356 O O . SER A 1 183 ? -0.872 -29.808 -21.325 1.00 51.44 183 SER A O 1
ATOM 1358 N N . ARG A 1 184 ? -1.487 -27.871 -22.305 1.00 45.81 184 ARG A N 1
ATOM 1359 C CA . ARG A 1 184 ? -1.206 -26.994 -21.173 1.00 45.81 184 ARG A CA 1
ATOM 1360 C C . ARG A 1 184 ? -2.093 -27.442 -20.017 1.00 45.81 184 ARG A C 1
ATOM 1362 O O . ARG A 1 184 ? -3.315 -27.386 -20.119 1.00 45.81 184 ARG A O 1
ATOM 1369 N N . ASN A 1 185 ? -1.448 -27.915 -18.961 1.00 45.50 185 ASN A N 1
ATOM 1370 C CA . ASN A 1 185 ? -2.051 -28.298 -17.698 1.00 45.50 185 ASN A CA 1
ATOM 1371 C C . ASN A 1 185 ? -2.893 -27.109 -17.197 1.00 45.50 185 ASN A C 1
ATOM 1373 O O . ASN A 1 185 ? -2.337 -26.099 -16.762 1.00 45.50 185 ASN A O 1
ATOM 1377 N N . GLN A 1 186 ? -4.219 -27.175 -17.358 1.00 46.62 186 GLN A N 1
ATOM 1378 C CA . GLN A 1 186 ? -5.143 -26.222 -16.750 1.00 46.62 186 GLN A CA 1
ATOM 1379 C C . GLN A 1 186 ? -5.007 -26.404 -15.242 1.00 46.62 186 GLN A C 1
ATOM 1381 O O . GLN A 1 186 ? -5.549 -27.344 -14.669 1.00 46.62 186 GLN A O 1
ATOM 1386 N N . LEU A 1 187 ? -4.233 -25.529 -14.605 1.00 49.44 187 LEU A N 1
ATOM 1387 C CA . LEU A 1 187 ? -4.206 -25.419 -13.157 1.00 49.44 187 LEU A CA 1
ATOM 1388 C C . LEU A 1 187 ? -5.602 -24.976 -12.728 1.00 49.44 187 LEU A C 1
ATOM 1390 O O . LEU A 1 187 ? -5.971 -23.810 -12.862 1.00 49.44 187 LEU A O 1
ATOM 1394 N N . THR A 1 188 ? -6.401 -25.938 -12.278 1.00 51.97 188 THR A N 1
ATOM 1395 C CA . THR A 1 188 ? -7.687 -25.709 -11.635 1.00 51.97 188 THR A CA 1
ATOM 1396 C C . THR A 1 188 ? -7.460 -24.683 -10.532 1.00 51.97 188 THR A C 1
ATOM 1398 O O . THR A 1 188 ? -6.701 -24.941 -9.598 1.00 51.97 188 THR A O 1
ATOM 1401 N N . MET A 1 189 ? -8.062 -23.497 -10.661 1.00 41.31 189 MET A N 1
ATOM 1402 C CA . MET A 1 189 ? -8.037 -22.485 -9.609 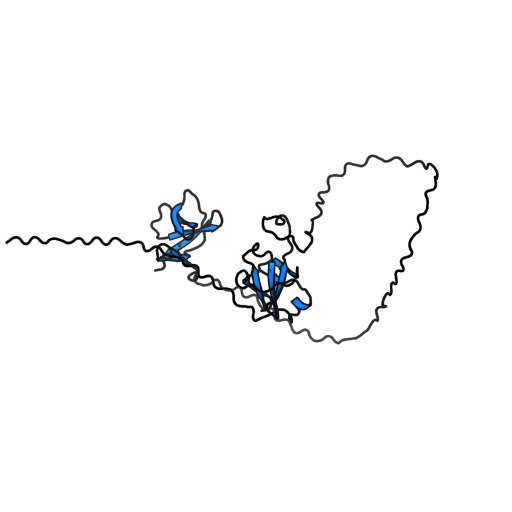1.00 41.31 189 MET A CA 1
ATOM 1403 C C . MET A 1 189 ? -8.679 -23.094 -8.363 1.00 41.31 189 MET A C 1
ATOM 1405 O O . MET A 1 189 ? -9.901 -23.171 -8.253 1.00 41.31 189 MET A O 1
ATOM 1409 N N . ALA A 1 190 ? -7.853 -23.575 -7.437 1.00 52.81 190 ALA A N 1
ATOM 1410 C CA . ALA A 1 190 ? -8.317 -24.033 -6.146 1.00 52.81 190 ALA A CA 1
ATOM 1411 C C . ALA A 1 190 ? -8.803 -22.801 -5.381 1.00 52.81 190 ALA A C 1
ATOM 1413 O O . ALA A 1 190 ? -8.019 -21.926 -5.009 1.00 52.81 190 ALA A O 1
ATOM 1414 N N . THR A 1 191 ? -10.115 -22.704 -5.176 1.00 52.72 191 THR A N 1
ATOM 1415 C CA . THR A 1 191 ? -10.676 -21.745 -4.230 1.00 52.72 191 THR A CA 1
ATOM 1416 C C . THR A 1 191 ? -10.120 -22.105 -2.860 1.00 52.72 191 THR A C 1
ATOM 1418 O O . THR A 1 191 ? -10.408 -23.181 -2.337 1.00 52.72 191 THR A O 1
ATOM 1421 N N . VAL A 1 192 ? -9.268 -21.240 -2.306 1.00 42.91 192 VAL A N 1
ATOM 1422 C CA . VAL A 1 192 ? -8.724 -21.417 -0.958 1.00 42.91 192 VAL A CA 1
ATOM 1423 C C . VAL A 1 192 ? -9.908 -21.574 -0.010 1.00 42.91 192 VAL A C 1
ATOM 1425 O O . VAL A 1 192 ? -10.754 -20.682 0.088 1.00 42.91 192 VAL A O 1
ATOM 1428 N N . ALA A 1 193 ? -10.003 -22.736 0.636 1.00 57.81 193 ALA A N 1
ATOM 1429 C CA . ALA A 1 193 ? -11.051 -22.999 1.605 1.00 57.81 193 ALA A CA 1
ATOM 1430 C C . ALA A 1 193 ? -11.001 -21.907 2.679 1.00 57.81 193 ALA A C 1
ATOM 1432 O O . ALA A 1 193 ? -9.928 -21.579 3.194 1.00 57.81 193 ALA A O 1
ATOM 1433 N N . ARG A 1 194 ? -12.163 -21.320 2.994 1.00 54.03 194 ARG A N 1
ATOM 1434 C CA . ARG A 1 194 ? -12.268 -20.331 4.067 1.00 54.03 194 ARG A CA 1
ATOM 1435 C C . ARG A 1 194 ? -11.655 -20.949 5.331 1.00 54.03 194 ARG A C 1
ATOM 1437 O O . ARG A 1 194 ? -12.045 -22.070 5.668 1.00 54.03 194 ARG A O 1
ATOM 1444 N N . PRO A 1 195 ? -10.727 -20.258 6.017 1.00 56.06 195 PRO A N 1
ATOM 1445 C CA . PRO A 1 195 ? -10.158 -20.760 7.257 1.00 56.06 195 PRO A CA 1
ATOM 1446 C C . PRO A 1 195 ? -11.284 -21.200 8.203 1.00 56.06 195 PRO A C 1
ATOM 1448 O O . PRO A 1 195 ? -12.260 -20.459 8.356 1.00 56.06 195 PRO A O 1
ATOM 1451 N N . PRO A 1 196 ? -11.193 -22.397 8.807 1.00 67.50 196 PRO A N 1
ATOM 1452 C CA . PRO A 1 196 ? -12.271 -22.946 9.627 1.00 67.50 196 PRO A CA 1
ATOM 1453 C C . PRO A 1 196 ? -12.547 -22.097 10.873 1.00 67.50 196 PRO A C 1
ATOM 1455 O O . PRO A 1 196 ? -13.650 -22.148 11.413 1.00 67.50 196 PRO A O 1
ATOM 1458 N N . THR A 1 197 ? -11.580 -21.283 11.312 1.00 64.19 197 THR A N 1
ATOM 1459 C CA . THR A 1 197 ? -11.753 -20.335 12.413 1.00 64.19 197 THR A CA 1
ATOM 1460 C C . THR A 1 197 ? -11.126 -18.977 12.086 1.00 64.19 197 THR A C 1
ATOM 1462 O O . THR A 1 197 ? -10.079 -18.882 11.448 1.00 64.19 197 THR A O 1
ATOM 1465 N N . ASN A 1 198 ? -11.769 -17.901 12.548 1.00 61.66 198 ASN A N 1
ATOM 1466 C CA . ASN A 1 198 ? -11.255 -16.526 12.463 1.00 61.66 198 ASN A CA 1
ATOM 1467 C C . ASN A 1 198 ? -10.360 -16.164 13.666 1.00 61.66 198 ASN A C 1
ATOM 1469 O O . ASN A 1 198 ? -10.160 -14.985 13.957 1.00 61.66 198 ASN A O 1
ATOM 1473 N N . ASP A 1 199 ? -9.794 -17.154 14.366 1.00 68.38 199 ASP A N 1
ATOM 1474 C CA . ASP A 1 199 ? -8.984 -16.935 15.578 1.00 68.38 199 ASP A CA 1
ATOM 1475 C C . ASP A 1 199 ? -7.697 -16.132 15.323 1.00 68.38 199 ASP A C 1
ATOM 1477 O O . ASP A 1 199 ? -7.065 -15.645 16.266 1.00 68.38 199 ASP A O 1
ATOM 1481 N N . GLY A 1 200 ? -7.307 -15.984 14.052 1.00 76.12 200 GLY A N 1
ATOM 1482 C CA . GLY A 1 200 ? -6.171 -15.169 13.635 1.00 76.12 200 GLY A CA 1
ATOM 1483 C C . GLY A 1 200 ? -6.379 -13.666 13.840 1.00 76.12 200 GLY A C 1
ATOM 1484 O O . GLY A 1 200 ? -5.401 -12.962 14.078 1.00 76.12 200 GLY A O 1
ATOM 1485 N N . LEU A 1 201 ? -7.625 -13.172 13.812 1.00 81.50 201 LEU A N 1
ATOM 1486 C CA . LEU A 1 201 ? -7.924 -11.746 13.962 1.00 81.50 201 LEU A CA 1
ATOM 1487 C C . LEU A 1 201 ? -8.462 -11.451 15.368 1.00 81.50 201 LEU A C 1
ATOM 1489 O O . LEU A 1 201 ? -9.593 -11.803 15.717 1.00 81.50 201 LEU A O 1
ATOM 1493 N N . TRP A 1 202 ? -7.637 -10.795 16.180 1.00 93.44 202 TRP A N 1
ATOM 1494 C CA . TRP A 1 202 ? -7.964 -10.416 17.550 1.00 93.44 202 TRP A CA 1
ATOM 1495 C C . TRP A 1 202 ? -7.456 -9.016 17.877 1.00 93.44 202 TRP A C 1
ATOM 1497 O O . TRP A 1 202 ? -6.507 -8.527 17.269 1.00 93.44 202 TRP A O 1
ATOM 1507 N N . ILE A 1 203 ? -8.076 -8.406 18.880 1.00 94.44 203 ILE A N 1
ATOM 1508 C CA . ILE A 1 203 ? -7.681 -7.117 19.453 1.00 94.44 203 ILE A CA 1
ATOM 1509 C C . ILE A 1 203 ? -7.463 -7.269 20.961 1.00 94.44 203 ILE A C 1
ATOM 1511 O O . ILE A 1 203 ? -7.943 -8.228 21.577 1.00 94.44 203 ILE A O 1
ATOM 1515 N N . ARG A 1 204 ? -6.742 -6.324 21.567 1.00 96.56 204 ARG A N 1
ATOM 1516 C CA . ARG A 1 204 ? -6.619 -6.212 23.028 1.00 96.56 204 ARG A CA 1
ATOM 1517 C C . ARG A 1 204 ? -7.422 -5.016 23.514 1.00 96.56 204 ARG A C 1
ATOM 1519 O O . ARG A 1 204 ? -7.012 -3.890 23.278 1.00 96.56 204 ARG A O 1
ATOM 1526 N N . TYR A 1 205 ? -8.526 -5.244 24.214 1.00 96.25 205 TYR A N 1
ATOM 1527 C CA . TYR A 1 205 ? -9.378 -4.175 24.738 1.00 96.25 205 TYR A CA 1
ATOM 1528 C C . TYR A 1 205 ? -9.611 -4.397 26.231 1.00 96.25 205 TYR A C 1
ATOM 1530 O O . TYR A 1 205 ? -10.015 -5.484 26.638 1.00 96.25 205 TYR A O 1
ATOM 1538 N N . LEU A 1 206 ? -9.311 -3.372 27.039 1.00 94.69 206 LEU A N 1
ATOM 1539 C CA . LEU A 1 206 ? -9.311 -3.436 28.509 1.00 94.69 206 LEU A CA 1
ATOM 1540 C C . LEU A 1 206 ? -8.396 -4.537 29.079 1.00 94.69 206 LEU A C 1
ATOM 1542 O O . LEU A 1 206 ? -8.747 -5.213 30.035 1.00 94.69 206 LEU A O 1
ATOM 1546 N N . GLY A 1 207 ? -7.223 -4.741 28.470 1.00 94.44 207 GLY A N 1
ATOM 1547 C CA . GLY A 1 207 ? -6.261 -5.776 28.881 1.00 94.44 207 GLY A CA 1
ATOM 1548 C C . GLY A 1 207 ? -6.616 -7.191 28.417 1.00 94.44 207 GLY A C 1
ATOM 1549 O O . GLY A 1 207 ? -5.738 -8.050 28.367 1.00 94.44 207 GLY A O 1
ATOM 1550 N N . GLU A 1 208 ? -7.853 -7.402 27.979 1.00 96.25 208 GLU A N 1
ATOM 1551 C CA . GLU A 1 208 ? -8.369 -8.696 27.563 1.00 96.25 208 GLU A CA 1
ATOM 1552 C C . GLU A 1 208 ? -8.239 -8.934 26.059 1.00 96.25 208 GLU A C 1
ATOM 1554 O O . GLU A 1 208 ? -8.213 -7.995 25.254 1.00 96.25 208 GLU A O 1
ATOM 1559 N N . LYS A 1 209 ? -8.174 -10.207 25.659 1.00 94.94 209 LYS A N 1
ATOM 1560 C CA . LYS A 1 209 ? -8.127 -10.608 24.247 1.00 94.94 209 LYS A CA 1
ATOM 1561 C C . LYS A 1 209 ? -9.538 -10.822 23.707 1.00 94.94 209 LYS A C 1
ATOM 1563 O O . LYS A 1 209 ? -10.262 -11.698 24.170 1.00 94.94 209 LYS A O 1
ATOM 1568 N N . TRP A 1 210 ? -9.886 -10.083 22.659 1.00 96.44 210 TRP A N 1
ATOM 1569 C CA . TRP A 1 210 ? -11.177 -10.180 21.986 1.00 96.44 210 TRP A CA 1
ATOM 1570 C C . TRP A 1 210 ? -10.994 -10.719 20.570 1.00 96.44 210 TRP A C 1
ATOM 1572 O O . TRP A 1 210 ? -10.154 -10.226 19.818 1.00 96.44 210 TRP A O 1
ATOM 1582 N N . VAL A 1 211 ? -11.765 -11.738 20.201 1.00 94.88 211 VAL A N 1
ATOM 1583 C CA . VAL A 1 211 ? -11.714 -12.398 18.885 1.00 94.88 211 VAL A CA 1
ATOM 1584 C C . VAL A 1 211 ? -12.955 -12.061 18.072 1.00 94.88 211 VAL A C 1
ATOM 1586 O O . VAL A 1 211 ? -14.031 -11.862 18.640 1.00 94.88 211 VAL A O 1
ATOM 1589 N N . SER A 1 212 ? -12.815 -12.003 16.746 1.00 94.44 212 SER A N 1
ATOM 1590 C CA . SER A 1 212 ? -13.951 -11.762 15.851 1.00 94.44 212 SER A CA 1
ATOM 1591 C C . SER A 1 212 ? -15.065 -12.792 16.090 1.00 94.44 212 SER A C 1
ATOM 1593 O O . SER A 1 212 ? -14.814 -13.998 16.140 1.00 94.44 212 SER A O 1
ATOM 1595 N N . ALA A 1 213 ? -16.297 -12.311 16.259 1.00 94.56 213 ALA A N 1
ATOM 1596 C CA . ALA A 1 213 ? -17.440 -13.112 16.700 1.00 94.56 213 ALA A CA 1
ATOM 1597 C C . ALA A 1 213 ? -18.538 -13.280 15.637 1.00 94.56 213 ALA A C 1
ATOM 1599 O O . ALA A 1 213 ? -19.600 -13.815 15.943 1.00 94.56 213 ALA A O 1
ATOM 1600 N N . GLY A 1 214 ? -18.323 -12.828 14.398 1.00 92.56 214 GLY A N 1
ATOM 1601 C CA . GLY A 1 214 ? -19.331 -12.948 13.345 1.00 92.56 214 GLY A CA 1
ATOM 1602 C C . GLY A 1 214 ? -19.206 -11.918 12.229 1.00 92.56 214 GLY A C 1
ATOM 1603 O O . GLY A 1 214 ? -18.185 -11.248 12.079 1.00 92.56 214 GLY A O 1
ATOM 1604 N N . ALA A 1 215 ? -20.265 -11.817 11.426 1.00 93.38 215 ALA A N 1
ATOM 1605 C CA . ALA A 1 215 ? -20.360 -10.845 10.345 1.00 93.38 215 ALA A CA 1
ATOM 1606 C C . ALA A 1 215 ? -20.545 -9.423 10.889 1.00 93.38 215 ALA A C 1
ATOM 1608 O O . ALA A 1 215 ? -21.154 -9.216 11.939 1.00 93.38 215 ALA A O 1
ATOM 1609 N N . ALA A 1 216 ? -20.037 -8.441 10.148 1.00 95.81 216 ALA A N 1
ATOM 1610 C CA . ALA A 1 216 ? -20.225 -7.046 10.494 1.00 95.81 216 ALA A CA 1
ATOM 1611 C C . ALA A 1 216 ? -21.701 -6.638 10.353 1.00 95.81 216 ALA A C 1
ATOM 1613 O O . ALA A 1 216 ? -22.389 -7.067 9.425 1.00 95.81 216 ALA A O 1
ATOM 1614 N N . VAL A 1 217 ? -22.178 -5.815 11.283 1.00 97.25 217 VAL A N 1
ATOM 1615 C CA . VAL A 1 217 ? -23.574 -5.381 11.388 1.00 97.25 217 VAL A CA 1
ATOM 1616 C C . VAL A 1 217 ? -23.694 -3.869 11.175 1.00 97.25 217 VAL A C 1
ATOM 1618 O O . VAL A 1 217 ? -22.751 -3.137 11.491 1.00 97.25 217 VAL A O 1
ATOM 1621 N N . PRO A 1 218 ? -24.831 -3.370 10.655 1.00 97.81 218 PRO A N 1
ATOM 1622 C CA . PRO A 1 218 ? -25.071 -1.936 10.539 1.00 97.81 218 PRO A CA 1
ATOM 1623 C C . PRO A 1 218 ? -25.018 -1.242 11.902 1.00 97.81 218 PRO A C 1
ATOM 1625 O O . PRO A 1 218 ? -25.687 -1.659 12.850 1.00 97.81 218 PRO A O 1
ATOM 1628 N N . LEU A 1 219 ? -24.239 -0.170 11.990 1.00 97.06 219 LEU A N 1
ATOM 1629 C CA . LEU A 1 219 ? -24.096 0.649 13.184 1.00 97.06 219 LEU A CA 1
ATOM 1630 C C . LEU A 1 219 ? -25.176 1.739 13.171 1.00 97.06 219 LEU A C 1
ATOM 1632 O O . LEU A 1 219 ? -25.014 2.781 12.541 1.00 97.06 219 LEU A O 1
ATOM 1636 N N . THR A 1 220 ? -26.299 1.491 13.848 1.00 97.06 220 THR A N 1
ATOM 1637 C CA . THR A 1 220 ? -27.388 2.471 13.988 1.00 97.06 220 THR A CA 1
ATOM 1638 C C . THR A 1 220 ? -27.294 3.207 15.330 1.00 97.06 220 THR A C 1
ATOM 1640 O O . THR A 1 220 ? -27.097 2.557 16.360 1.00 97.06 220 THR A O 1
ATOM 1643 N N . PRO A 1 221 ? -27.500 4.538 15.382 1.00 93.06 221 PRO A N 1
ATOM 1644 C CA . PRO A 1 221 ? -27.444 5.292 16.641 1.00 93.06 221 PRO A CA 1
ATOM 1645 C C . PRO A 1 221 ? -28.421 4.788 17.716 1.00 93.06 221 PRO A C 1
ATOM 1647 O O . PRO A 1 221 ? -28.135 4.871 18.903 1.00 93.06 221 PRO A O 1
ATOM 1650 N N . ALA A 1 222 ? -29.564 4.224 17.310 1.00 96.12 222 ALA A N 1
ATOM 1651 C CA . ALA A 1 222 ? -30.550 3.656 18.231 1.00 96.12 222 ALA A CA 1
ATOM 1652 C C . ALA A 1 222 ? -30.137 2.280 18.794 1.00 96.12 222 ALA A C 1
ATOM 1654 O O . ALA A 1 222 ? -30.529 1.912 19.902 1.00 96.12 222 ALA A O 1
ATOM 1655 N N . GLY A 1 223 ? -29.356 1.500 18.037 1.00 96.38 223 GLY A N 1
ATOM 1656 C CA . GLY A 1 223 ? -29.002 0.123 18.387 1.00 96.38 223 GLY A CA 1
ATOM 1657 C C . GLY A 1 223 ? -27.747 -0.011 19.246 1.00 96.38 223 GLY A C 1
ATOM 1658 O O . GLY A 1 223 ? -27.537 -1.065 19.851 1.00 96.38 223 GLY A O 1
ATOM 1659 N N . PHE A 1 224 ? -26.922 1.034 19.310 1.00 98.06 224 PHE A N 1
ATOM 1660 C CA . PHE A 1 224 ? -25.595 0.985 19.911 1.00 98.06 224 PHE A CA 1
ATOM 1661 C C . PHE A 1 224 ? -25.347 2.166 20.843 1.00 98.06 224 PHE A C 1
ATOM 1663 O O . PHE A 1 224 ? -25.855 3.264 20.635 1.00 98.06 224 PHE A O 1
ATOM 1670 N N . ARG A 1 225 ? -24.512 1.939 21.855 1.00 97.25 225 ARG A N 1
ATOM 1671 C CA . ARG A 1 225 ? -23.936 2.988 22.703 1.00 97.25 225 ARG A CA 1
ATOM 1672 C C . ARG A 1 225 ? -22.422 2.860 22.713 1.00 97.25 225 ARG A C 1
ATOM 1674 O O . ARG A 1 225 ? -21.899 1.748 22.637 1.00 97.25 225 ARG A O 1
ATOM 1681 N N . VAL A 1 226 ? -21.728 3.985 22.824 1.00 97.19 226 VAL A N 1
ATOM 1682 C CA . VAL A 1 226 ? -20.270 4.004 22.988 1.00 97.19 226 VAL A CA 1
ATOM 1683 C C . VAL A 1 226 ? -19.933 3.521 24.399 1.00 97.19 226 VAL A C 1
ATOM 1685 O O . VAL A 1 226 ? -20.514 4.000 25.371 1.00 97.19 226 VAL A O 1
ATOM 1688 N N . VAL A 1 227 ? -19.021 2.555 24.509 1.00 96.88 227 VAL A N 1
ATOM 1689 C CA . VAL A 1 227 ? -18.550 1.985 25.786 1.00 96.88 227 VAL A CA 1
ATOM 1690 C C . VAL A 1 227 ? -17.063 2.224 26.043 1.00 96.88 227 VAL A C 1
ATOM 1692 O O . VAL A 1 227 ? -16.577 1.909 27.125 1.00 96.88 227 VAL A O 1
ATOM 1695 N N . GLY A 1 228 ? -16.345 2.789 25.074 1.00 96.38 228 GLY A N 1
ATOM 1696 C CA . GLY A 1 228 ? -14.962 3.220 25.234 1.00 96.38 228 GLY A CA 1
ATOM 1697 C C . GLY A 1 228 ? -14.302 3.531 23.898 1.00 96.38 228 GLY A C 1
ATOM 1698 O O . GLY A 1 228 ? -14.985 3.761 22.900 1.00 96.38 228 GLY A O 1
ATOM 1699 N N . THR A 1 229 ? -12.971 3.514 23.894 1.00 97.38 229 THR A N 1
ATOM 1700 C CA . THR A 1 229 ? -12.143 3.837 22.728 1.00 97.38 229 THR A CA 1
ATOM 1701 C C . THR A 1 229 ? -10.987 2.843 22.635 1.00 97.38 229 THR A C 1
ATOM 1703 O O . THR A 1 229 ? -10.396 2.483 23.653 1.00 97.38 229 THR A O 1
ATOM 1706 N N . TYR A 1 230 ? -10.653 2.403 21.424 1.00 95.19 230 TYR A N 1
ATOM 1707 C CA . TYR A 1 230 ? -9.511 1.548 21.121 1.00 95.19 230 TYR A CA 1
ATOM 1708 C C . TYR A 1 230 ? -8.731 2.157 19.958 1.00 95.19 230 TYR A C 1
ATOM 1710 O O . TYR A 1 230 ? -9.271 2.291 18.865 1.00 95.19 230 TYR A O 1
ATOM 1718 N N . ASP A 1 231 ? -7.486 2.561 20.215 1.00 93.00 231 ASP A N 1
ATOM 1719 C CA . ASP A 1 231 ? -6.593 3.168 19.216 1.00 93.00 231 ASP A CA 1
ATOM 1720 C C . ASP A 1 231 ? -7.224 4.363 18.467 1.00 93.00 231 ASP A C 1
ATOM 1722 O O . ASP A 1 231 ? -7.159 4.489 17.251 1.00 93.00 231 ASP A O 1
ATOM 1726 N N . GLY A 1 232 ? -7.941 5.219 19.206 1.00 91.94 232 GLY A N 1
ATOM 1727 C CA . GLY A 1 232 ? -8.665 6.369 18.648 1.00 91.94 232 GLY A CA 1
ATOM 1728 C C . GLY A 1 232 ? -10.032 6.045 18.029 1.00 91.94 232 GLY A C 1
ATOM 1729 O O . GLY A 1 232 ? -10.798 6.965 17.750 1.00 91.94 232 GLY A O 1
ATOM 1730 N N . PHE A 1 233 ? -10.394 4.768 17.883 1.00 95.31 233 PHE A N 1
ATOM 1731 C CA . PHE A 1 233 ? -11.696 4.353 17.360 1.00 95.31 233 PHE A CA 1
ATOM 1732 C C . PHE A 1 233 ? -12.707 4.099 18.485 1.00 95.31 233 PHE A C 1
ATOM 1734 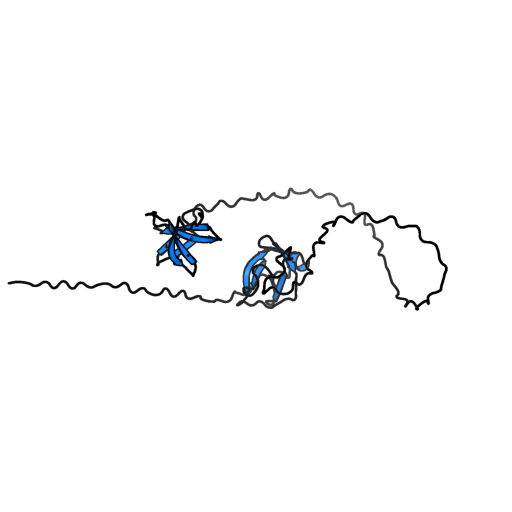O O . PHE A 1 233 ? -12.373 3.443 19.474 1.00 95.31 233 PHE A O 1
ATOM 1741 N N . PRO A 1 234 ? -13.961 4.565 18.358 1.00 97.44 234 PRO A N 1
ATOM 1742 C CA . PRO A 1 234 ? -14.991 4.285 19.349 1.00 97.44 234 PRO A CA 1
ATOM 1743 C C . PRO A 1 234 ? -15.329 2.790 19.372 1.00 97.44 234 PRO A C 1
ATOM 1745 O O . PRO A 1 234 ? -15.508 2.156 18.332 1.00 97.44 234 PRO A O 1
ATOM 1748 N N . VAL A 1 235 ? -15.450 2.235 20.574 1.00 97.75 235 VAL A N 1
ATOM 1749 C CA . VAL A 1 235 ? -15.916 0.868 20.817 1.00 97.75 235 VAL A CA 1
ATOM 1750 C C . VAL A 1 235 ? -17.370 0.934 21.251 1.00 97.75 235 VAL A C 1
ATOM 1752 O O . VAL A 1 235 ? -17.727 1.695 22.154 1.00 97.75 235 VAL A O 1
ATOM 1755 N N . PHE A 1 236 ? -18.218 0.130 20.620 1.00 97.94 236 PHE A N 1
ATOM 1756 C CA . PHE A 1 236 ? -19.656 0.132 20.855 1.00 97.94 236 PHE A CA 1
ATOM 1757 C C . PHE A 1 236 ? -20.119 -1.141 21.563 1.00 97.94 236 PHE A C 1
ATOM 1759 O O . PHE A 1 236 ? -19.539 -2.213 21.397 1.00 97.94 236 PHE A O 1
ATOM 1766 N N . ALA A 1 237 ? -21.217 -1.037 22.304 1.00 97.12 237 ALA A N 1
ATOM 1767 C CA . ALA A 1 237 ? -21.996 -2.178 22.770 1.00 97.12 237 ALA A CA 1
ATOM 1768 C C . ALA A 1 237 ? -23.440 -2.044 22.290 1.00 97.12 237 ALA A C 1
ATOM 1770 O O . ALA A 1 237 ? -23.973 -0.936 22.174 1.00 97.12 237 ALA A O 1
ATOM 1771 N N . ARG A 1 238 ? -24.092 -3.179 22.035 1.00 97.38 238 ARG A N 1
ATOM 1772 C CA . ARG A 1 238 ? -25.499 -3.199 21.627 1.00 97.38 238 ARG A CA 1
ATOM 1773 C C . ARG A 1 238 ? -26.397 -2.822 22.809 1.00 97.38 238 ARG A C 1
ATOM 1775 O O . ARG A 1 238 ? -26.179 -3.269 23.941 1.00 97.38 238 ARG A O 1
ATOM 1782 N N . ASN A 1 239 ? -27.399 -1.986 22.567 1.00 95.88 239 ASN A N 1
ATOM 1783 C CA . ASN A 1 239 ? -28.378 -1.601 23.583 1.00 95.88 239 ASN A CA 1
ATOM 1784 C C . ASN A 1 239 ? -29.218 -2.818 23.999 1.00 95.88 239 ASN A C 1
ATOM 1786 O O . ASN A 1 239 ? -29.669 -3.578 23.148 1.00 95.88 239 ASN A O 1
ATOM 1790 N N . GLY A 1 240 ? -29.373 -3.029 25.310 1.00 92.62 240 GLY A N 1
ATOM 1791 C CA . GLY A 1 240 ? -30.153 -4.141 25.870 1.00 92.62 240 GLY A CA 1
ATOM 1792 C C . GLY A 1 240 ? -29.521 -5.537 25.777 1.00 92.62 240 GLY A C 1
ATOM 1793 O O . GLY A 1 240 ? -30.155 -6.495 26.205 1.00 92.62 240 GLY A O 1
ATOM 1794 N N . SER A 1 241 ? -28.298 -5.684 25.252 1.00 90.44 241 SER A N 1
ATOM 1795 C CA . SER A 1 241 ? -27.605 -6.980 25.256 1.00 90.44 241 SER A CA 1
ATOM 1796 C C . SER A 1 241 ? -26.893 -7.224 26.587 1.00 90.44 241 SER A C 1
ATOM 1798 O O . SER A 1 241 ? -26.173 -6.349 27.073 1.00 90.44 241 SER A O 1
ATOM 1800 N N . SER A 1 242 ? -27.072 -8.420 27.150 1.00 85.06 242 SER A N 1
ATOM 1801 C CA . SER A 1 242 ? -26.282 -8.948 28.270 1.00 85.06 242 SER A CA 1
ATOM 1802 C C . SER A 1 242 ? -25.016 -9.677 27.810 1.00 85.06 242 SER A C 1
ATOM 1804 O O . SER A 1 242 ? -24.176 -10.034 28.636 1.00 85.06 242 SER A O 1
ATOM 1806 N N . GLU A 1 243 ? -24.863 -9.911 26.506 1.00 83.81 243 GLU A N 1
ATOM 1807 C CA . GLU A 1 243 ? -23.706 -10.612 25.964 1.00 83.81 243 GLU A CA 1
ATOM 1808 C C . GLU A 1 243 ? -22.448 -9.741 26.042 1.00 83.81 243 GLU A C 1
ATOM 1810 O O . GLU A 1 243 ? -22.470 -8.549 25.718 1.00 83.81 243 GLU A O 1
ATOM 1815 N N . GLN A 1 244 ? -21.321 -10.359 26.406 1.00 91.88 244 GLN A N 1
ATOM 1816 C CA . GLN A 1 244 ? -19.993 -9.743 26.357 1.00 91.88 244 GLN A CA 1
ATOM 1817 C C . GLN A 1 244 ? -19.490 -9.674 24.907 1.00 91.88 244 GLN A C 1
ATOM 1819 O O . GLN A 1 244 ? -18.544 -10.361 24.517 1.00 91.88 244 GLN A O 1
ATOM 1824 N N . VAL A 1 245 ? -20.164 -8.859 24.094 1.00 97.38 245 VAL A N 1
ATOM 1825 C CA . VAL A 1 245 ? -19.794 -8.568 22.707 1.00 97.38 245 VAL A CA 1
ATOM 1826 C C . VAL A 1 245 ? -19.586 -7.069 22.557 1.00 97.38 245 VAL A C 1
ATOM 1828 O O . VAL A 1 245 ? -20.484 -6.270 22.837 1.00 97.38 245 VAL A O 1
ATOM 1831 N N . ILE A 1 246 ? -18.406 -6.696 22.077 1.00 97.81 246 ILE A N 1
ATOM 1832 C CA . ILE A 1 246 ? -18.095 -5.328 21.664 1.00 97.81 246 ILE A CA 1
ATOM 1833 C C . ILE A 1 246 ? -18.126 -5.232 20.145 1.00 97.81 246 ILE A C 1
ATOM 1835 O O . ILE A 1 246 ? -17.950 -6.219 19.434 1.00 97.81 246 ILE A O 1
ATOM 1839 N N . TYR A 1 247 ? -18.346 -4.029 19.644 1.00 98.06 247 TYR A N 1
ATOM 1840 C CA . TYR A 1 247 ? -18.450 -3.751 18.224 1.00 98.06 247 TYR A CA 1
ATOM 1841 C C . TYR A 1 247 ? -17.440 -2.675 17.859 1.00 98.06 247 TYR A C 1
ATOM 1843 O O . TYR A 1 247 ? -17.415 -1.608 18.475 1.00 98.06 247 TYR A O 1
ATOM 1851 N N . MET A 1 248 ? -16.614 -2.959 16.855 1.00 97.69 248 MET A N 1
ATOM 1852 C CA . MET A 1 248 ? -15.624 -2.017 16.341 1.00 97.69 248 MET A CA 1
ATOM 1853 C C . MET A 1 248 ? -15.984 -1.557 14.929 1.00 97.69 248 MET A C 1
ATOM 1855 O O . MET A 1 248 ? -16.308 -2.405 14.091 1.00 97.69 248 MET A O 1
ATOM 1859 N N . PRO A 1 249 ? -15.909 -0.249 14.634 1.00 97.19 249 PRO A N 1
ATOM 1860 C CA . PRO A 1 249 ? -16.154 0.264 13.295 1.00 97.19 249 PRO A CA 1
ATOM 1861 C C . PRO A 1 249 ? -15.117 -0.306 12.323 1.00 97.19 249 PRO A C 1
ATOM 1863 O O . PRO A 1 249 ? -13.925 -0.330 12.611 1.00 97.19 249 PRO A O 1
ATOM 1866 N N . THR A 1 250 ? -15.585 -0.787 11.172 1.00 94.62 250 THR A N 1
ATOM 1867 C CA . THR A 1 250 ? -14.714 -1.323 10.102 1.00 94.62 250 THR A CA 1
ATOM 1868 C C . THR A 1 250 ? -14.742 -0.450 8.857 1.00 94.62 250 THR A C 1
ATOM 1870 O O . THR A 1 250 ? -13.742 -0.317 8.160 1.00 94.62 250 THR A O 1
ATOM 1873 N N . ARG A 1 251 ? -15.901 0.153 8.590 1.00 92.56 251 ARG A N 1
ATOM 1874 C CA . ARG A 1 251 ? -16.151 1.140 7.542 1.00 92.56 251 ARG A CA 1
ATOM 1875 C C . ARG A 1 251 ? -17.350 1.990 7.949 1.00 92.56 251 ARG A C 1
ATOM 1877 O O . ARG A 1 251 ? -18.008 1.699 8.951 1.00 92.56 251 ARG A O 1
ATOM 1884 N N . GLU A 1 252 ? -17.649 3.013 7.161 1.00 93.31 252 GLU A N 1
ATOM 1885 C CA . GLU A 1 252 ? -18.779 3.903 7.412 1.00 93.31 252 GLU A CA 1
ATOM 1886 C C . GLU A 1 252 ? -20.092 3.119 7.605 1.00 93.31 252 GLU A C 1
ATOM 1888 O O . GLU A 1 252 ? -20.459 2.267 6.794 1.00 93.31 252 GLU A O 1
ATOM 1893 N N . GLY A 1 253 ? -20.760 3.363 8.738 1.00 95.00 253 GLY A N 1
ATOM 1894 C CA . GLY A 1 253 ? -22.050 2.760 9.080 1.00 95.00 253 GLY A CA 1
ATOM 1895 C C . GLY A 1 253 ? -22.032 1.265 9.424 1.00 95.00 253 GLY A C 1
ATOM 1896 O O . GLY A 1 253 ? -23.107 0.683 9.564 1.00 95.00 253 GLY A O 1
ATOM 1897 N N . VAL A 1 254 ? -20.869 0.614 9.566 1.00 97.62 254 VAL A N 1
ATOM 1898 C CA . VAL A 1 254 ? -20.786 -0.838 9.816 1.00 97.62 254 VAL A CA 1
ATOM 1899 C C . VAL A 1 254 ? -19.742 -1.177 10.886 1.00 97.62 254 VAL A C 1
ATOM 1901 O O . VAL A 1 254 ? -18.596 -0.723 10.829 1.00 97.62 254 VAL A O 1
ATOM 1904 N N . ALA A 1 255 ? -20.110 -2.048 11.830 1.00 97.56 255 ALA A N 1
ATOM 1905 C CA . ALA A 1 255 ? -19.237 -2.498 12.911 1.00 97.56 255 ALA A CA 1
ATOM 1906 C C . ALA A 1 255 ? -19.131 -4.028 12.994 1.00 97.56 255 ALA A C 1
ATOM 1908 O O . ALA A 1 255 ? -20.125 -4.743 12.879 1.00 97.56 255 ALA A O 1
ATOM 1909 N N . ALA A 1 256 ? -17.919 -4.540 13.204 1.00 97.12 256 ALA A N 1
ATOM 1910 C CA . ALA A 1 256 ? -17.662 -5.965 13.386 1.00 97.12 256 ALA A CA 1
ATOM 1911 C C . ALA A 1 256 ? -17.790 -6.364 14.866 1.00 97.12 256 ALA A C 1
ATOM 1913 O O . ALA A 1 256 ? -17.250 -5.654 15.719 1.00 97.12 256 ALA A O 1
ATOM 1914 N N . PRO A 1 257 ? -18.472 -7.481 15.183 1.00 97.44 257 PRO A N 1
ATOM 1915 C CA . PRO A 1 257 ? -18.590 -7.975 16.546 1.00 97.44 257 PRO A CA 1
ATOM 1916 C C . PRO A 1 257 ? -17.317 -8.707 16.982 1.00 97.44 257 PRO A C 1
ATOM 1918 O O . PRO A 1 257 ? -16.739 -9.495 16.228 1.00 97.44 257 PRO A O 1
ATOM 1921 N N . TYR A 1 258 ? -16.933 -8.499 18.234 1.00 96.56 258 TYR A N 1
ATOM 1922 C CA . TYR A 1 258 ? -15.853 -9.198 18.910 1.00 96.56 258 TYR A CA 1
ATOM 1923 C C . TYR A 1 258 ? -16.343 -9.716 20.257 1.00 96.56 258 TYR A C 1
ATOM 1925 O O . TYR A 1 258 ? -17.045 -9.009 20.978 1.00 96.56 258 TYR A O 1
ATOM 1933 N N . ARG A 1 259 ? -15.945 -10.935 20.614 1.00 96.00 259 ARG A N 1
ATOM 1934 C CA . ARG A 1 259 ? -16.254 -11.560 21.907 1.00 96.00 259 ARG A CA 1
ATOM 1935 C C . ARG A 1 259 ? -14.975 -11.827 22.680 1.00 96.00 259 ARG A C 1
ATOM 1937 O O . ARG A 1 259 ? -13.919 -12.025 22.074 1.00 96.00 259 ARG A O 1
ATOM 1944 N N . LEU A 1 260 ? -15.082 -11.864 24.001 1.00 95.56 260 LEU A N 1
ATOM 1945 C CA . LEU A 1 260 ? -13.974 -12.243 24.865 1.00 95.56 260 LEU A CA 1
ATOM 1946 C C . LEU A 1 260 ? -13.494 -13.659 24.508 1.00 95.56 260 LEU A C 1
ATOM 1948 O O . LEU A 1 260 ? -14.307 -14.575 24.348 1.00 95.56 260 LEU A O 1
ATOM 1952 N N . LYS A 1 261 ? -12.181 -13.836 24.343 1.00 92.31 261 LYS A N 1
ATOM 1953 C CA . LYS A 1 261 ? -11.594 -15.165 24.178 1.00 92.31 261 LYS A CA 1
ATOM 1954 C C . LYS A 1 261 ? -11.531 -15.833 25.554 1.00 92.31 261 LYS A C 1
ATOM 1956 O O . LYS A 1 261 ? -10.785 -15.362 26.405 1.00 92.31 261 LYS A O 1
ATOM 1961 N N . GLN A 1 262 ? -12.326 -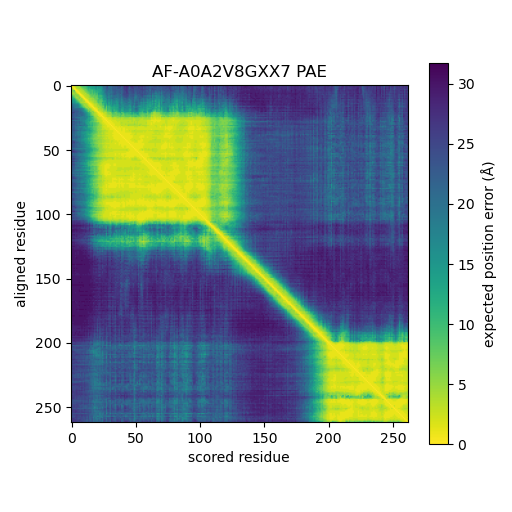16.887 25.742 1.00 86.12 262 GLN A N 1
ATOM 1962 C CA . GLN A 1 262 ? -12.221 -17.787 26.896 1.00 86.12 262 GLN A CA 1
ATOM 1963 C C . GLN A 1 262 ? -10.942 -18.625 26.833 1.00 86.12 262 GLN A C 1
ATOM 1965 O O . GLN A 1 262 ? -10.471 -18.904 25.700 1.00 86.12 262 GLN A O 1
#

Secondary structure (DSSP, 8-state):
--------------------------PPPPPSS-STT-HHHHTT--EEETTEEEEE-S--EE--TTTEEEEEEETTEEEEEETTSPTTTEEEEE-GGGEEEEEEE---GGGTT-TTPPPPSSPP----------------PPPPP-------PPPPPP---------------------------------PPPPS--TT-EEEETTEEEEE-SS-EE--TTTEEEEEEETTEEEEEETT--S-EEEEEEETTEEEEEEE--

pLDDT: mean 78.58, std 20.01, range [39.0, 98.5]

Mean predicted aligned error: 18.94 Å

Radius of gyration: 34.41 Å; Cα contacts (8 Å, |Δi|>4): 309; chains: 1; bounding box: 54×71×138 Å

Solvent-accessible surface area (backbone atoms only — not comparable to full-atom values): 17690 Å² total; per-residue (Å²): 141,83,86,84,81,82,81,80,81,78,78,81,74,83,76,79,71,80,84,78,82,78,83,81,86,71,66,40,78,80,80,89,53,51,39,74,86,36,67,52,57,72,70,61,50,64,47,75,54,99,92,44,58,24,34,76,36,83,70,72,40,74,70,45,34,80,48,34,41,82,75,52,62,54,99,84,27,52,28,27,32,48,74,87,47,64,83,85,47,46,39,32,40,33,32,73,95,50,28,22,42,35,23,36,46,77,71,72,73,88,76,74,74,58,91,80,65,73,82,71,89,59,83,73,78,73,74,79,83,76,68,79,68,82,75,72,82,78,76,89,76,77,83,84,79,93,76,81,93,78,92,77,86,85,79,86,79,83,88,75,90,80,85,81,81,79,82,78,86,80,84,78,89,72,91,74,79,84,73,85,79,73,78,75,80,77,75,73,81,74,77,77,74,75,70,93,63,60,78,86,48,63,50,77,60,94,90,38,53,28,26,59,63,62,74,66,41,77,58,44,80,88,51,41,42,80,77,50,70,55,97,88,39,63,28,28,32,55,63,94,58,89,65,73,46,42,29,38,71,78,52,90,60,28,21,34,35,26,26,67,64,128

Sequence (262 aa):
MRRVLALLLLTLLPAAVPASAQIQYRPTDVPIVTAENESWYVNGEPIQFAGDLYYPAGATVFFNGNSMVRSGHFNGVPLYTDTTLEPFSIVYVPLQRGLMQPYERLRQGSLAGTTGSRPPSFPVATVPSTTPLPQASTAPTAPPIPIGAIGAYTPERTTGTSGTTTPSPVGTTGLIAAAPRTSRNQLTMATVARPPTNDGLWIRYLGEKWVSAGAAVPLTPAGFRVVGTYDGFPVFARNGSSEQVIYMPTREGVAAPYRLKQ

Foldseek 3Di:
DDDDDPDPPPDDDPPPDPPPPDDDQDFADFFPDACPPPPCVVVQHWFQDPNFTWGFFDDKDADTSRQWDFDQDTPNFTWIDGNQADPPQWIWGHHPPRITTITGTQDDPPPPDDPRDDDDRDPNPDPPPPPPPPPPPDDDDDDDDDDDDDDDDDDDDDDDDDDDDDDDDDDDPDPDDDDDPDPDPPPDPPPPPDPPDQQVDWDQDPNFIWTFDDDKDFDDPQQWDFPQDDPNWTKIDGPPDPAQWIWTDPDPRITTIIHTDD